Protein AF-A0A9D8RXL5-F1 (afdb_monomer)

Secondary structure (DSSP, 8-state):
-TTTS-HHHHHHHHHHS-HHHHTT---EEEEE-TTS-THHHHGGGT-SS-EEEEEPPPSSTTS--HHHHHHHHHHHHHHHTT--EEEEE---GGGHHHHHHTTTSEEEEEE-TTTS-HHHHHHHHHHT--EEEGGGS-GGGGHHHHHHHHHHHHHHHHHHHHHHS--S-S-HHHHHHHHHHHTT----HHHHHHHHHHHHHHHTTT-EEEEEEEETTEEEEEEEE--

Radius of gyration: 20.71 Å; Cα contacts (8 Å, |Δi|>4): 293; chains: 1; bounding box: 47×39×70 Å

Solvent-accessible surface area (backbone atoms only — not comparable to full-atom values): 13232 Å² total; per-residue (Å²): 64,40,79,68,39,58,63,61,31,52,47,12,38,60,75,67,49,55,71,78,60,54,69,70,51,80,62,45,76,41,37,34,52,92,87,38,43,55,38,68,77,53,46,58,85,74,45,100,45,53,66,46,76,49,77,53,79,63,91,46,93,93,46,87,56,54,68,64,52,44,49,54,48,52,52,47,48,46,71,73,65,78,46,58,62,46,77,45,50,41,25,62,69,74,56,49,59,52,53,72,71,39,76,80,43,48,55,37,37,35,29,36,76,94,62,38,56,71,69,56,52,50,51,28,63,78,70,70,43,51,68,46,54,29,74,77,41,65,52,78,82,31,55,62,58,57,55,47,42,52,48,50,45,50,47,54,50,42,53,45,23,55,71,71,78,49,69,99,60,92,48,66,66,61,50,50,52,49,41,46,55,43,45,59,73,82,72,54,71,70,53,48,52,51,52,50,51,52,51,39,61,72,61,50,69,81,34,71,44,79,40,82,43,82,52,95,96,39,80,43,72,33,64,42,77,60,128

Foldseek 3Di:
DQAAFDLLLVLLVQVPDDPVVNVVAAEAEAQDEPQGALLVVVSCVRHPHHYHYHYDDDPDPPDDCRVVVVLVVLVCCVPPPVAQEDEAEGQDLVCVCSCVVRVSHQYEYEHADVSHDPVSVVVCVVVVRHYDYSVVGDSPSCVVSVVVQLVVLVVVQLVVCQVPVDGPDPDPVVSSVVSCVSNVDDDDPVVVVVVSVVVCVPWPPVHWDWDFDQDPNDTDTGTDTDD

Nearest PDB structures (foldseek):
  1wzn-assembly1_A  TM=5.478E-01  e=3.767E-01  Pyrococcus horikoshii OT3
  1ws6-assembly1_A  TM=4.897E-01  e=5.338E+00  Thermus thermophilus HB8
  3egi-assembly1_D  TM=2.841E-01  e=1.825E+00  Homo sapiens

Mean predicted aligned error: 5.14 Å

pLDDT: mean 91.62, std 4.51, range [59.5, 97.5]

Structure (mmCIF, N/CA/C/O backbone):
data_AF-A0A9D8RXL5-F1
#
_entry.id   AF-A0A9D8RXL5-F1
#
loop_
_atom_site.group_PDB
_atom_site.id
_atom_site.type_symbol
_atom_site.label_atom_id
_atom_site.label_alt_id
_atom_site.label_comp_id
_atom_site.label_asym_id
_atom_site.label_entity_id
_atom_site.label_seq_id
_atom_site.pdbx_PDB_ins_code
_atom_site.Cartn_x
_atom_site.Cartn_y
_atom_site.Cartn_z
_atom_site.occupancy
_atom_site.B_iso_or_equiv
_atom_site.auth_seq_id
_atom_site.auth_comp_id
_atom_site.auth_asym_id
_atom_site.auth_atom_id
_atom_site.pdbx_PDB_model_num
ATOM 1 N N . ASP A 1 1 ? -4.869 5.887 5.108 1.00 94.75 1 ASP A N 1
ATOM 2 C CA . ASP A 1 1 ? -3.794 6.862 4.890 1.00 94.75 1 ASP A CA 1
ATOM 3 C C . ASP A 1 1 ? -2.670 6.182 4.122 1.00 94.75 1 ASP A C 1
ATOM 5 O O . ASP A 1 1 ? -1.949 5.379 4.701 1.00 94.75 1 ASP A O 1
ATOM 9 N N . CYS A 1 2 ? -2.583 6.406 2.811 1.00 95.31 2 CYS A N 1
ATOM 10 C CA . CYS A 1 2 ? -1.577 5.740 1.976 1.00 95.31 2 CYS A CA 1
ATOM 11 C C . CYS A 1 2 ? -0.174 6.352 2.100 1.00 95.31 2 CYS A C 1
ATOM 13 O O . CYS A 1 2 ? 0.788 5.735 1.641 1.00 95.31 2 CYS A O 1
ATOM 15 N N . GLU A 1 3 ? -0.050 7.535 2.709 1.00 91.88 3 GLU A N 1
ATOM 16 C CA . GLU A 1 3 ? 1.226 8.220 2.925 1.00 91.88 3 GLU A CA 1
ATOM 17 C C . GLU A 1 3 ? 1.945 7.650 4.150 1.00 91.88 3 GLU A C 1
ATOM 19 O O . GLU A 1 3 ? 3.142 7.364 4.088 1.00 91.88 3 GLU A O 1
ATOM 24 N N . ASN A 1 4 ? 1.205 7.397 5.234 1.00 89.88 4 ASN A N 1
ATOM 25 C CA . ASN A 1 4 ? 1.802 6.923 6.484 1.00 89.88 4 ASN A CA 1
ATOM 26 C C . ASN A 1 4 ? 1.650 5.417 6.739 1.00 89.88 4 ASN A C 1
ATOM 28 O O . ASN A 1 4 ? 2.392 4.880 7.567 1.00 89.88 4 ASN A O 1
ATOM 32 N N . ALA A 1 5 ? 0.749 4.710 6.049 1.00 93.88 5 ALA A N 1
ATOM 33 C CA . ALA A 1 5 ? 0.596 3.261 6.205 1.00 93.88 5 ALA A CA 1
ATOM 34 C C . ALA A 1 5 ? 1.483 2.462 5.235 1.00 93.88 5 ALA A C 1
ATOM 36 O O . ALA A 1 5 ? 1.666 2.831 4.078 1.00 93.88 5 ALA A O 1
ATOM 37 N N . ASP A 1 6 ? 2.002 1.323 5.691 1.00 94.12 6 ASP A N 1
ATOM 38 C CA . ASP A 1 6 ? 2.644 0.324 4.834 1.00 94.12 6 ASP A CA 1
ATOM 39 C C . ASP A 1 6 ? 1.573 -0.592 4.179 1.00 94.12 6 ASP A C 1
ATOM 41 O O . ASP A 1 6 ? 0.860 -1.316 4.891 1.00 94.12 6 ASP A O 1
ATOM 45 N N . PRO A 1 7 ? 1.459 -0.619 2.831 1.00 95.06 7 PRO A N 1
ATOM 46 C CA . PRO A 1 7 ? 0.489 -1.459 2.120 1.00 95.06 7 PRO A CA 1
ATOM 47 C C . PRO A 1 7 ? 0.695 -2.957 2.352 1.00 95.06 7 PRO A C 1
ATOM 49 O O . PRO A 1 7 ? -0.271 -3.725 2.365 1.00 95.06 7 PRO A O 1
ATOM 52 N N . TYR A 1 8 ? 1.934 -3.398 2.568 1.00 94.94 8 TYR A N 1
ATOM 53 C CA . TYR A 1 8 ? 2.244 -4.796 2.846 1.00 94.94 8 TYR A CA 1
ATOM 54 C C . TYR A 1 8 ? 1.841 -5.188 4.265 1.00 94.94 8 TYR A C 1
ATOM 56 O O . TYR A 1 8 ? 1.392 -6.316 4.472 1.00 94.94 8 TYR A O 1
ATOM 64 N N . CYS A 1 9 ? 1.979 -4.277 5.233 1.00 94.88 9 CYS A N 1
ATOM 65 C CA . CYS A 1 9 ? 1.477 -4.484 6.591 1.00 94.88 9 CYS A CA 1
ATOM 66 C C . CYS A 1 9 ? -0.052 -4.558 6.590 1.00 94.88 9 CYS A C 1
ATOM 68 O O . CYS A 1 9 ? -0.598 -5.547 7.072 1.00 94.88 9 CYS A O 1
ATOM 70 N N . LEU A 1 10 ? -0.740 -3.601 5.954 1.00 95.56 10 LEU A N 1
ATOM 71 C CA . LEU A 1 10 ? -2.201 -3.642 5.836 1.00 95.56 10 LEU A CA 1
ATOM 72 C C . LEU A 1 10 ? -2.671 -4.933 5.156 1.00 95.56 10 LEU A C 1
ATOM 74 O O . LEU A 1 10 ? -3.578 -5.611 5.644 1.00 95.56 10 LEU A O 1
ATOM 78 N N . GLY A 1 11 ? -2.038 -5.297 4.040 1.00 95.19 11 GLY A N 1
ATOM 79 C CA . GLY A 1 11 ? -2.388 -6.512 3.323 1.00 95.19 11 GLY A CA 1
ATOM 80 C C . GLY A 1 11 ? -2.169 -7.771 4.164 1.00 95.19 11 GLY A C 1
ATOM 81 O O . GLY A 1 11 ? -3.037 -8.644 4.197 1.00 95.19 11 GLY A O 1
ATOM 82 N N . ALA A 1 12 ? -1.059 -7.852 4.903 1.00 94.88 12 ALA A N 1
ATOM 83 C CA . ALA A 1 12 ? -0.798 -8.946 5.837 1.00 94.88 12 ALA A CA 1
ATOM 84 C C . ALA A 1 12 ? -1.838 -9.002 6.964 1.00 94.88 12 ALA A C 1
ATOM 86 O O . ALA A 1 12 ? -2.327 -10.089 7.275 1.00 94.88 12 ALA A O 1
ATOM 87 N N . THR A 1 13 ? -2.225 -7.861 7.539 1.00 95.19 13 THR A N 1
ATOM 88 C CA . THR A 1 13 ? -3.279 -7.785 8.557 1.00 95.19 13 THR A CA 1
ATOM 89 C C . THR A 1 13 ? -4.585 -8.364 8.023 1.00 95.19 13 THR A C 1
ATOM 91 O O . THR A 1 13 ? -5.098 -9.328 8.589 1.00 95.19 13 THR A O 1
ATOM 94 N N . ILE A 1 14 ? -5.090 -7.865 6.891 1.00 95.25 14 ILE A N 1
ATOM 95 C CA . ILE A 1 14 ? -6.378 -8.302 6.327 1.00 95.25 14 ILE A CA 1
ATOM 96 C C . ILE A 1 14 ? -6.363 -9.782 5.918 1.00 95.25 14 ILE A C 1
ATOM 98 O O . ILE A 1 14 ? -7.318 -10.504 6.200 1.00 95.25 14 ILE A O 1
ATOM 102 N N . LEU A 1 15 ? -5.287 -10.266 5.290 1.00 94.12 15 LEU A N 1
ATOM 103 C CA . LEU A 1 15 ? -5.175 -11.665 4.845 1.00 94.12 15 LEU A CA 1
ATOM 104 C C . LEU A 1 15 ? -5.037 -12.672 5.999 1.00 94.12 15 LEU A C 1
ATOM 106 O O . LEU A 1 15 ? -5.208 -13.883 5.801 1.00 94.12 15 LEU A O 1
ATOM 110 N N . ASN A 1 16 ? -4.708 -12.195 7.198 1.00 93.50 16 ASN A N 1
ATOM 111 C CA . ASN A 1 16 ? -4.650 -13.005 8.409 1.00 93.50 16 ASN A CA 1
ATOM 112 C C . ASN A 1 16 ? -5.936 -12.972 9.237 1.00 93.50 16 ASN A C 1
ATOM 114 O O . ASN A 1 16 ? -6.074 -13.794 10.138 1.00 93.50 16 ASN A O 1
ATOM 118 N N . LEU A 1 17 ? -6.893 -12.102 8.912 1.00 92.69 17 LEU A N 1
ATOM 119 C CA . LEU A 1 17 ? -8.193 -12.104 9.570 1.00 92.69 17 LEU A CA 1
ATOM 120 C C . LEU A 1 17 ? -9.039 -13.312 9.159 1.00 92.69 17 LEU A C 1
ATOM 122 O O . LEU A 1 17 ? -9.029 -13.770 8.011 1.00 92.69 17 LEU A O 1
ATOM 126 N N . ASP A 1 18 ? -9.856 -13.777 10.101 1.00 92.88 18 ASP A N 1
ATOM 127 C CA . ASP A 1 18 ? -10.871 -14.781 9.820 1.00 92.88 18 ASP A CA 1
ATOM 128 C C . ASP A 1 18 ? -11.852 -14.289 8.755 1.00 92.88 18 ASP A C 1
ATOM 130 O O . ASP A 1 18 ? -12.351 -13.160 8.790 1.00 92.88 18 ASP A O 1
ATOM 134 N N . LYS A 1 19 ? -12.222 -15.185 7.834 1.00 91.44 19 LYS A N 1
ATOM 135 C CA . LYS A 1 19 ? -13.139 -14.865 6.726 1.00 91.44 19 LYS A CA 1
ATOM 136 C C . LYS A 1 19 ? -14.486 -14.313 7.202 1.00 91.44 19 LYS A C 1
ATOM 138 O O . LYS A 1 19 ? -15.133 -13.566 6.475 1.00 91.44 19 LYS A O 1
ATOM 143 N N . THR A 1 20 ? -14.939 -14.698 8.394 1.00 93.62 20 THR A N 1
ATOM 144 C CA . THR A 1 20 ? -16.183 -14.200 9.000 1.00 93.62 20 THR A CA 1
ATOM 145 C C . THR A 1 20 ? -16.063 -12.746 9.450 1.00 93.62 20 THR A C 1
ATOM 147 O O . THR A 1 20 ? -17.040 -12.009 9.344 1.00 93.62 20 THR A O 1
ATOM 150 N N . ILE A 1 21 ? -14.881 -12.324 9.909 1.00 91.50 21 ILE A N 1
ATOM 151 C CA . ILE A 1 21 ? -14.581 -10.943 10.302 1.00 91.50 21 ILE A CA 1
ATOM 152 C C . ILE A 1 21 ? -14.425 -10.079 9.054 1.00 91.50 21 ILE A C 1
ATOM 154 O O . ILE A 1 21 ? -15.073 -9.043 8.952 1.00 91.50 21 ILE A O 1
ATOM 158 N N . VAL A 1 22 ? -13.654 -10.546 8.068 1.00 93.12 22 VAL A N 1
ATOM 159 C CA . VAL A 1 22 ? -13.446 -9.852 6.785 1.00 93.12 22 VAL A CA 1
ATOM 160 C C . VAL A 1 22 ? -14.775 -9.497 6.115 1.00 93.12 22 VAL A C 1
ATOM 162 O O . VAL A 1 22 ? -14.953 -8.374 5.659 1.00 93.12 22 VAL A O 1
ATOM 165 N N . LYS A 1 23 ? -15.751 -10.414 6.126 1.00 93.12 23 LYS A N 1
ATOM 166 C CA . LYS A 1 23 ? -17.093 -10.187 5.557 1.00 93.12 23 LYS A CA 1
ATOM 167 C C . LYS A 1 23 ? -17.896 -9.067 6.228 1.00 93.12 23 LYS A C 1
ATOM 169 O O . LYS A 1 23 ? -18.882 -8.624 5.648 1.00 93.12 23 LYS A O 1
ATOM 174 N N . LYS A 1 24 ? -17.528 -8.637 7.440 1.00 92.69 24 LYS A N 1
ATOM 175 C CA . LYS A 1 24 ? -18.172 -7.498 8.116 1.00 92.69 24 LYS A CA 1
ATOM 176 C C . LYS A 1 24 ? -17.674 -6.156 7.577 1.00 92.69 24 LYS A C 1
ATOM 178 O O . LYS A 1 24 ? -18.361 -5.152 7.743 1.00 92.69 24 LYS A O 1
ATOM 183 N N . ILE A 1 25 ? -16.503 -6.129 6.940 1.00 93.81 25 ILE A N 1
ATOM 184 C CA . ILE A 1 25 ? -15.924 -4.914 6.371 1.00 93.81 25 ILE A CA 1
ATOM 185 C C . ILE A 1 25 ? -16.582 -4.666 5.012 1.00 93.81 25 ILE A C 1
ATOM 187 O O . ILE A 1 25 ? -16.416 -5.450 4.080 1.00 93.81 25 ILE A O 1
ATOM 191 N N . LYS A 1 26 ? -17.351 -3.576 4.907 1.00 93.31 26 LYS A N 1
ATOM 192 C CA . LYS A 1 26 ? -18.100 -3.233 3.686 1.00 93.31 26 LYS A CA 1
ATOM 193 C C . LYS A 1 26 ? -17.180 -2.810 2.537 1.00 93.31 26 LYS A C 1
ATOM 195 O O . LYS A 1 26 ? -17.390 -3.233 1.405 1.00 93.31 26 LYS A O 1
ATOM 200 N N . LYS A 1 27 ? -16.195 -1.960 2.835 1.00 94.81 27 LYS A N 1
ATOM 201 C CA . LYS A 1 27 ? -15.217 -1.424 1.883 1.00 94.81 27 LYS A CA 1
ATOM 202 C C . LYS A 1 27 ? -13.994 -0.862 2.608 1.00 94.81 27 LYS A C 1
ATOM 204 O O . LYS A 1 27 ? -14.073 -0.553 3.797 1.00 94.81 27 LYS A O 1
ATOM 209 N N . ILE A 1 28 ? -12.896 -0.702 1.879 1.00 96.69 28 ILE A N 1
ATOM 210 C CA . ILE A 1 28 ? -11.715 0.078 2.267 1.00 96.69 28 ILE A CA 1
ATOM 211 C C . ILE A 1 28 ? -11.655 1.299 1.352 1.00 96.69 28 ILE A C 1
ATOM 213 O O . ILE A 1 28 ? -11.790 1.153 0.142 1.00 96.69 28 ILE A O 1
ATOM 217 N N . ILE A 1 29 ? -11.439 2.487 1.917 1.00 96.94 29 ILE A N 1
ATOM 218 C CA . ILE A 1 29 ? -11.202 3.709 1.139 1.00 96.94 29 ILE A CA 1
ATOM 219 C C . ILE A 1 29 ? -9.742 4.113 1.329 1.00 96.94 29 ILE A C 1
ATOM 221 O O . ILE A 1 29 ? -9.309 4.421 2.443 1.00 96.94 29 ILE A O 1
ATOM 225 N N . LEU A 1 30 ? -8.984 4.084 0.242 1.00 97.50 30 LEU A N 1
ATOM 226 C CA . LEU A 1 30 ? -7.597 4.515 0.181 1.00 97.50 30 LEU A CA 1
ATOM 227 C C . LEU A 1 30 ? -7.553 5.994 -0.194 1.00 97.50 30 LEU A C 1
ATOM 229 O O . LEU A 1 30 ? -8.078 6.381 -1.232 1.00 97.50 30 LEU A O 1
ATOM 233 N N . TYR A 1 31 ? -6.921 6.804 0.650 1.00 96.81 31 TYR A N 1
ATOM 234 C CA . TYR A 1 31 ? -6.607 8.200 0.354 1.00 96.81 31 TYR A CA 1
ATOM 235 C C . TYR A 1 31 ? -5.157 8.244 -0.086 1.00 96.81 31 TYR A C 1
ATOM 237 O O . TYR A 1 31 ? -4.270 8.088 0.757 1.00 96.81 31 TYR A O 1
ATOM 245 N N . ASP A 1 32 ? 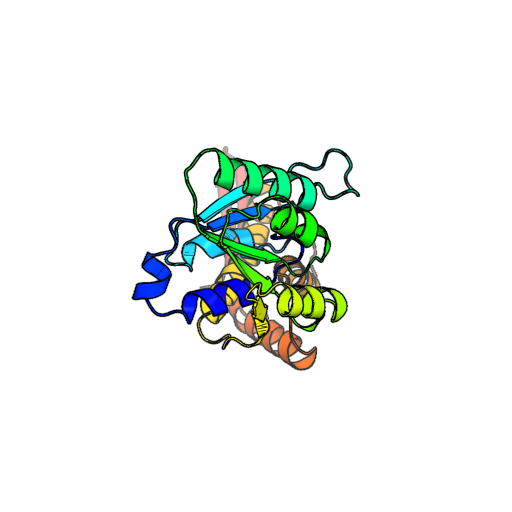-4.958 8.377 -1.396 1.00 94.75 32 ASP A N 1
ATOM 246 C CA . ASP A 1 32 ? -3.674 8.162 -2.044 1.00 94.75 32 ASP A CA 1
ATOM 247 C C . ASP A 1 32 ? -3.127 9.408 -2.740 1.00 94.75 32 ASP A C 1
ATOM 249 O O . ASP A 1 32 ? -3.884 10.217 -3.273 1.00 94.75 32 ASP A O 1
ATOM 253 N N . ASP A 1 33 ? -1.806 9.547 -2.757 1.00 92.00 33 ASP A N 1
ATOM 254 C CA . ASP A 1 33 ? -1.076 10.653 -3.383 1.00 92.00 33 ASP A CA 1
ATOM 255 C C . ASP A 1 33 ? -0.018 10.109 -4.351 1.00 92.00 33 ASP A C 1
ATOM 257 O O . ASP A 1 33 ? 0.428 8.974 -4.245 1.00 92.00 33 ASP A O 1
ATOM 261 N N . ILE A 1 34 ? 0.433 10.937 -5.292 1.00 87.31 34 ILE A N 1
ATOM 262 C CA . ILE A 1 34 ? 1.411 10.531 -6.312 1.00 87.31 34 ILE A CA 1
ATOM 263 C C . ILE A 1 34 ? 2.763 10.058 -5.744 1.00 87.31 34 ILE A C 1
ATOM 265 O O . ILE A 1 34 ? 3.512 9.389 -6.451 1.00 87.31 34 ILE A O 1
ATOM 269 N N . ASN A 1 35 ? 3.100 10.417 -4.500 1.00 88.69 35 ASN A N 1
ATOM 270 C CA . ASN A 1 35 ? 4.384 10.071 -3.879 1.00 88.69 35 ASN A CA 1
ATOM 271 C C . ASN A 1 35 ? 4.328 8.838 -2.966 1.00 88.69 35 ASN A C 1
ATOM 273 O O . ASN A 1 35 ? 5.315 8.544 -2.292 1.00 88.69 35 ASN A O 1
ATOM 277 N N . THR A 1 36 ? 3.194 8.147 -2.886 1.00 92.31 36 THR A N 1
ATOM 278 C CA . THR A 1 36 ? 3.048 6.959 -2.039 1.00 92.31 36 THR A CA 1
ATOM 279 C C . THR A 1 36 ? 3.575 5.701 -2.741 1.00 92.31 36 THR A C 1
ATOM 281 O O . THR A 1 36 ? 4.072 5.733 -3.869 1.00 92.31 36 THR A O 1
ATOM 284 N N . SER A 1 37 ? 3.487 4.561 -2.051 1.00 94.19 37 SER A N 1
ATOM 285 C CA . SER A 1 37 ? 3.886 3.272 -2.607 1.00 94.19 37 SER A CA 1
ATOM 286 C C . SER A 1 37 ? 3.065 2.886 -3.835 1.00 94.19 37 SER A C 1
ATOM 288 O O . SER A 1 37 ? 1.837 2.815 -3.784 1.00 94.19 37 SER A O 1
ATOM 290 N N . SER A 1 38 ? 3.751 2.467 -4.899 1.00 93.19 38 SER A N 1
ATOM 291 C CA . SER A 1 38 ? 3.108 1.871 -6.074 1.00 93.19 38 SER A CA 1
ATOM 292 C C . SER A 1 38 ? 2.339 0.584 -5.752 1.00 93.19 38 SER A C 1
ATOM 294 O O . SER A 1 38 ? 1.478 0.177 -6.527 1.00 93.19 38 SER A O 1
ATOM 296 N N . ALA A 1 39 ? 2.577 -0.036 -4.590 1.00 94.94 39 ALA A N 1
ATOM 297 C CA . ALA A 1 39 ? 1.819 -1.200 -4.146 1.00 94.94 39 ALA A CA 1
ATOM 298 C C . ALA A 1 39 ? 0.334 -0.902 -3.893 1.00 94.94 39 ALA A C 1
ATOM 300 O O . ALA A 1 39 ? -0.489 -1.818 -3.965 1.00 94.94 39 ALA A O 1
ATOM 301 N N . TRP A 1 40 ? -0.031 0.361 -3.644 1.00 95.44 40 TRP A N 1
ATOM 302 C CA . TRP A 1 40 ? -1.428 0.778 -3.518 1.00 95.44 40 TRP A CA 1
ATOM 303 C C . TRP A 1 40 ? -2.220 0.634 -4.822 1.00 95.44 40 TRP A C 1
ATOM 305 O O . TRP A 1 40 ? -3.446 0.575 -4.768 1.00 95.44 40 TRP A O 1
ATOM 315 N N . ASP A 1 41 ? -1.557 0.569 -5.982 1.00 92.06 41 ASP A N 1
ATOM 316 C CA . ASP A 1 41 ? -2.221 0.323 -7.270 1.00 92.06 41 ASP A CA 1
ATOM 317 C C . ASP A 1 41 ? -2.669 -1.136 -7.423 1.00 92.06 41 ASP A C 1
ATOM 319 O O . ASP A 1 41 ? -3.715 -1.388 -8.012 1.00 92.06 41 ASP A O 1
ATOM 323 N N . SER A 1 42 ? -1.902 -2.089 -6.881 1.00 91.62 42 SER A N 1
ATOM 324 C CA . SER A 1 42 ? -2.159 -3.526 -7.066 1.00 91.62 42 SER A CA 1
ATOM 325 C C . SER A 1 42 ? -2.906 -4.156 -5.884 1.00 91.62 42 SER A C 1
ATOM 327 O O . SER A 1 42 ? -3.430 -5.260 -5.996 1.00 91.62 42 SER A O 1
ATOM 329 N N . ILE A 1 43 ? -2.982 -3.489 -4.725 1.00 93.50 43 ILE A N 1
ATOM 330 C CA . ILE A 1 43 ? -3.517 -4.088 -3.487 1.00 93.50 43 ILE A CA 1
ATOM 331 C C . ILE A 1 43 ? -4.968 -4.592 -3.611 1.00 93.50 43 ILE A C 1
ATOM 333 O O . ILE A 1 43 ? -5.322 -5.580 -2.961 1.00 93.50 43 ILE A O 1
ATOM 337 N N . SER A 1 44 ? -5.794 -3.974 -4.466 1.00 92.00 44 SER A N 1
ATOM 338 C CA . SER A 1 44 ? -7.183 -4.394 -4.713 1.00 92.00 44 SER A CA 1
ATOM 339 C C . SER A 1 44 ? -7.298 -5.815 -5.244 1.00 92.00 44 SER A C 1
ATOM 341 O O . SER A 1 44 ? -8.249 -6.514 -4.904 1.00 92.00 44 SER A O 1
ATOM 343 N N . ASP A 1 45 ? -6.310 -6.273 -6.008 1.00 91.81 45 ASP A N 1
ATOM 344 C CA . ASP A 1 45 ? -6.336 -7.591 -6.648 1.00 91.81 45 ASP A CA 1
ATOM 345 C C . ASP A 1 45 ? -5.975 -8.715 -5.666 1.00 91.81 45 ASP A C 1
ATOM 347 O O . ASP A 1 45 ? -6.181 -9.905 -5.930 1.00 91.81 45 ASP A O 1
ATOM 351 N N . HIS A 1 46 ? -5.463 -8.340 -4.492 1.00 92.44 46 HIS A N 1
ATOM 352 C CA . HIS A 1 46 ? -5.015 -9.264 -3.459 1.00 92.44 46 HIS A CA 1
ATOM 353 C C . HIS A 1 46 ? -5.926 -9.314 -2.238 1.00 92.44 46 HIS A C 1
ATOM 355 O O . HIS A 1 46 ? -5.815 -10.265 -1.461 1.00 92.44 46 HIS A O 1
ATOM 361 N N . LEU A 1 47 ? -6.811 -8.333 -2.045 1.00 93.56 47 LEU A N 1
ATOM 362 C CA . LEU A 1 47 ? -7.676 -8.275 -0.872 1.00 93.56 47 LEU A CA 1
ATOM 363 C C . LEU A 1 47 ? -9.116 -8.694 -1.193 1.00 93.56 47 LEU A C 1
ATOM 365 O O . LEU A 1 47 ? -9.689 -8.270 -2.190 1.00 93.56 47 LEU A O 1
ATOM 369 N N . PRO A 1 48 ? -9.757 -9.493 -0.322 1.00 93.19 48 PRO A N 1
ATOM 370 C CA . PRO A 1 48 ? -11.137 -9.947 -0.516 1.00 93.19 48 PRO A CA 1
ATOM 371 C C . PRO A 1 48 ? -12.193 -8.881 -0.163 1.00 93.19 48 PRO A C 1
ATOM 373 O O . PRO A 1 48 ? -13.367 -9.218 -0.011 1.00 93.19 48 PRO A O 1
ATOM 376 N N . ILE A 1 49 ? -11.785 -7.625 0.037 1.00 95.69 49 ILE A N 1
ATOM 377 C CA . ILE A 1 49 ? -12.638 -6.510 0.463 1.00 95.69 49 ILE A CA 1
ATOM 378 C C . ILE A 1 49 ? -12.682 -5.495 -0.684 1.00 95.69 49 ILE A C 1
ATOM 380 O O . ILE A 1 49 ? -11.620 -5.183 -1.218 1.00 95.69 49 ILE A O 1
ATOM 384 N N . PRO A 1 50 ? -13.858 -4.954 -1.054 1.00 95.56 50 PRO A N 1
ATOM 385 C CA .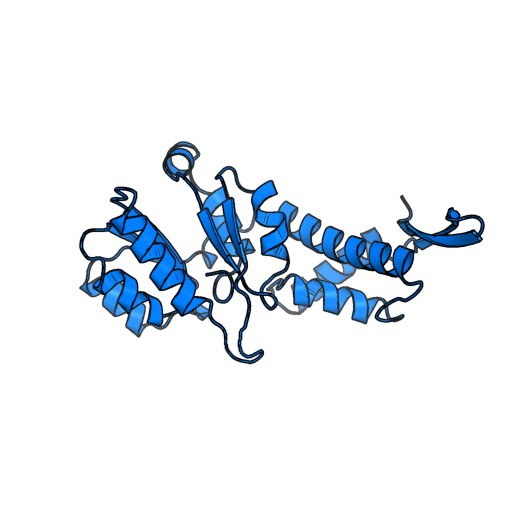 PRO A 1 50 ? -13.942 -3.883 -2.043 1.00 95.56 50 PRO A CA 1
ATOM 386 C C . PRO A 1 50 ? -13.070 -2.686 -1.653 1.00 95.56 50 PRO A C 1
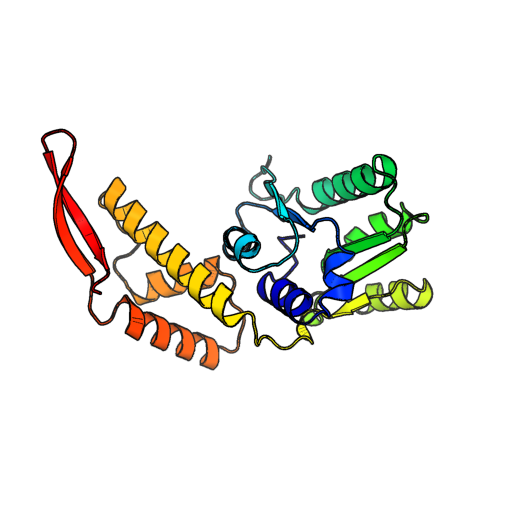ATOM 388 O O . PRO A 1 50 ? -13.132 -2.227 -0.510 1.00 95.56 50 PRO A O 1
ATOM 391 N N . ILE A 1 51 ? -12.281 -2.177 -2.599 1.00 96.50 51 ILE A N 1
ATOM 392 C CA . ILE A 1 51 ? -11.402 -1.025 -2.387 1.00 96.50 51 ILE A CA 1
ATOM 393 C C . ILE A 1 51 ? -11.838 0.129 -3.287 1.00 96.50 51 ILE A C 1
ATOM 395 O O . ILE A 1 51 ? -11.923 -0.018 -4.504 1.00 96.50 51 ILE A O 1
ATOM 399 N N . GLU A 1 52 ? -12.089 1.281 -2.675 1.00 95.75 52 GLU A N 1
ATOM 400 C CA . GLU A 1 52 ? -12.228 2.577 -3.336 1.00 95.75 52 GLU A CA 1
ATOM 401 C C . GLU A 1 52 ? -10.909 3.342 -3.178 1.00 95.75 52 GLU A C 1
ATOM 403 O O . GLU A 1 52 ? -10.288 3.300 -2.115 1.00 95.75 52 GLU A O 1
ATOM 408 N N . LYS A 1 53 ? -10.467 4.035 -4.230 1.00 95.00 53 LYS A N 1
ATOM 409 C CA . LYS A 1 53 ? -9.216 4.801 -4.223 1.00 95.00 53 LYS A CA 1
ATOM 410 C C . LYS A 1 53 ? -9.484 6.255 -4.590 1.00 95.00 53 LYS A C 1
ATOM 412 O O . LYS A 1 53 ? -9.798 6.569 -5.737 1.00 95.00 53 LYS A O 1
ATOM 417 N N . GLU A 1 54 ? -9.318 7.132 -3.611 1.00 94.88 54 GLU A N 1
ATOM 418 C CA . GLU A 1 54 ? -9.386 8.581 -3.752 1.00 94.88 54 GLU A CA 1
ATOM 419 C C . GLU A 1 54 ? -7.985 9.125 -4.041 1.00 94.88 54 GLU A C 1
ATOM 421 O O . GLU A 1 54 ? -7.144 9.235 -3.149 1.00 94.88 54 GLU A O 1
ATOM 426 N N . ASN A 1 55 ? -7.734 9.455 -5.310 1.00 93.00 55 ASN A N 1
ATOM 427 C CA . ASN A 1 55 ? -6.467 10.038 -5.749 1.00 93.00 55 ASN A CA 1
ATOM 428 C C . ASN A 1 55 ? -6.453 11.545 -5.472 1.00 93.00 55 ASN A C 1
ATOM 430 O O . ASN A 1 55 ? -7.124 12.332 -6.152 1.00 93.00 55 ASN A O 1
ATOM 434 N N . ILE A 1 56 ? -5.661 11.953 -4.492 1.00 91.69 56 ILE A N 1
ATOM 435 C CA . ILE A 1 56 ? -5.540 13.331 -4.040 1.00 91.69 56 ILE A CA 1
ATOM 436 C C . ILE A 1 56 ? -4.603 14.089 -4.974 1.00 91.69 56 ILE A C 1
ATOM 438 O O . ILE A 1 56 ? -3.449 13.728 -5.196 1.00 91.69 56 ILE A O 1
ATOM 442 N N . LYS A 1 57 ? -5.110 15.189 -5.533 1.00 86.06 57 LYS A N 1
ATOM 443 C CA . LYS A 1 57 ? -4.315 16.093 -6.367 1.00 86.06 57 LYS A CA 1
ATOM 444 C C . LYS A 1 57 ? -3.681 17.163 -5.493 1.00 86.06 57 LYS A C 1
ATOM 446 O O . LYS A 1 57 ? -4.387 17.947 -4.859 1.00 86.06 57 LYS A O 1
ATOM 451 N N . ARG A 1 58 ? -2.352 17.247 -5.513 1.00 84.00 58 ARG A N 1
ATOM 452 C CA . ARG A 1 58 ? -1.630 18.340 -4.854 1.00 84.00 58 ARG A CA 1
ATOM 453 C C . ARG A 1 58 ? -1.935 19.672 -5.540 1.00 84.00 58 ARG A C 1
ATOM 455 O O . ARG A 1 58 ? -1.861 19.785 -6.760 1.00 84.00 58 ARG A O 1
ATOM 462 N N . VAL A 1 59 ? -2.237 20.691 -4.737 1.00 86.25 59 VAL A N 1
ATOM 463 C CA . VAL A 1 59 ? -2.315 22.092 -5.197 1.00 86.25 59 VAL A CA 1
ATOM 464 C C . VAL A 1 59 ? -0.927 22.732 -5.177 1.00 86.25 59 VAL A C 1
ATOM 466 O O . VAL A 1 59 ? -0.561 23.476 -6.081 1.00 86.25 59 VAL A O 1
ATOM 469 N N . VAL A 1 60 ? -0.136 22.413 -4.150 1.00 86.00 60 VAL A N 1
ATOM 470 C CA . VAL A 1 60 ? 1.266 22.814 -4.027 1.00 86.00 60 VAL A CA 1
ATOM 471 C C . VAL A 1 60 ? 2.095 21.542 -3.901 1.00 86.00 60 VAL A C 1
ATOM 473 O O . VAL A 1 60 ? 1.874 20.758 -2.984 1.00 86.00 60 VAL A O 1
ATOM 476 N N . ASN A 1 61 ? 3.055 21.335 -4.803 1.00 79.25 61 ASN A N 1
ATOM 477 C CA . ASN A 1 61 ? 3.759 20.053 -4.942 1.00 79.25 61 ASN A CA 1
ATOM 478 C C . ASN A 1 61 ? 4.446 19.558 -3.659 1.00 79.25 61 ASN A C 1
ATOM 480 O O . ASN A 1 61 ? 4.558 18.353 -3.458 1.00 79.25 61 ASN A O 1
ATOM 484 N N . ASN A 1 62 ? 4.887 20.457 -2.779 1.00 83.06 62 ASN A N 1
ATOM 485 C CA . ASN A 1 62 ? 5.571 20.107 -1.532 1.00 83.06 62 ASN A CA 1
ATOM 486 C C . ASN A 1 62 ? 4.647 20.028 -0.304 1.00 83.06 62 ASN A C 1
ATOM 488 O O . ASN A 1 62 ? 5.150 19.882 0.806 1.00 83.06 62 ASN A O 1
ATOM 492 N N . LYS A 1 63 ? 3.326 20.151 -0.475 1.00 86.00 63 LYS A N 1
ATOM 493 C CA . LYS A 1 63 ? 2.354 20.018 0.614 1.00 86.00 63 LYS A CA 1
ATOM 494 C C . LYS A 1 63 ? 1.388 18.886 0.308 1.00 86.00 63 LYS A C 1
ATOM 496 O O . LYS A 1 63 ? 0.694 18.927 -0.709 1.00 86.00 63 LYS A O 1
ATOM 501 N N . SER A 1 64 ? 1.348 17.904 1.200 1.00 87.50 64 SER A N 1
ATOM 502 C CA . SER A 1 64 ? 0.331 16.863 1.150 1.00 87.50 64 SER A CA 1
ATOM 503 C C . SER A 1 64 ? -1.036 17.443 1.522 1.00 87.50 64 SER A C 1
ATOM 505 O O . SER A 1 64 ? -1.137 18.361 2.339 1.00 87.50 64 SER A O 1
ATOM 507 N N . LEU A 1 65 ? -2.084 16.934 0.877 1.00 92.44 65 LEU A N 1
ATOM 508 C CA . LEU A 1 65 ? -3.482 17.198 1.232 1.00 92.44 65 LEU A CA 1
ATOM 509 C C . LEU A 1 65 ? -4.175 15.925 1.735 1.00 92.44 65 LEU A C 1
ATOM 511 O O . LEU A 1 65 ? -5.397 15.927 1.908 1.00 92.44 65 LEU A O 1
ATOM 515 N N . THR A 1 66 ? -3.410 14.852 1.953 1.00 92.62 66 THR A N 1
ATOM 516 C CA . THR A 1 66 ? -3.925 13.531 2.312 1.00 92.62 66 THR A CA 1
ATOM 517 C C . THR A 1 66 ? -4.680 13.567 3.625 1.00 92.62 66 THR A C 1
ATOM 519 O O . THR A 1 66 ? -5.856 13.204 3.643 1.00 92.62 66 THR A O 1
ATOM 522 N N . ASP A 1 67 ? -4.075 14.113 4.678 1.00 93.25 67 ASP A N 1
ATOM 523 C CA . ASP A 1 67 ? -4.662 14.100 6.022 1.00 93.25 67 ASP A CA 1
ATOM 524 C C . ASP A 1 67 ? -5.977 14.871 6.078 1.00 93.25 67 ASP A C 1
ATOM 526 O O . ASP A 1 67 ? -6.997 14.363 6.547 1.00 93.25 67 ASP A O 1
ATOM 530 N N . VAL A 1 68 ? -5.988 16.080 5.507 1.00 93.19 68 VAL A N 1
ATOM 531 C CA . VAL A 1 68 ? -7.182 16.936 5.467 1.00 93.19 68 VAL A CA 1
ATOM 532 C C . VAL A 1 68 ? -8.296 16.281 4.651 1.00 93.19 68 VAL A C 1
ATOM 534 O O . VAL A 1 68 ? -9.447 16.250 5.090 1.00 93.19 68 VAL A O 1
ATOM 537 N N . THR A 1 69 ? -7.973 15.736 3.476 1.00 94.75 69 THR A N 1
ATOM 538 C CA . THR A 1 69 ? -8.971 15.093 2.606 1.00 94.75 69 THR A CA 1
ATOM 539 C C . THR A 1 69 ? -9.534 13.835 3.260 1.00 94.75 69 THR A C 1
ATOM 541 O O . THR A 1 69 ? -10.748 13.631 3.253 1.00 94.75 69 THR A O 1
ATOM 544 N N . MET A 1 70 ? -8.677 13.031 3.889 1.00 95.56 70 MET A N 1
ATOM 545 C CA . MET A 1 70 ? -9.074 11.831 4.618 1.00 95.56 70 MET A CA 1
ATOM 546 C C . MET A 1 70 ? -9.940 12.165 5.836 1.00 95.56 70 MET A C 1
ATOM 548 O O . MET A 1 70 ? -10.973 11.529 6.029 1.00 95.56 70 MET A O 1
ATOM 552 N N . ALA A 1 71 ? -9.600 13.190 6.621 1.00 94.56 71 ALA A N 1
ATOM 553 C CA . ALA A 1 71 ? -10.408 13.634 7.760 1.00 94.56 71 ALA A CA 1
ATOM 554 C C . ALA A 1 71 ? -11.819 14.089 7.338 1.00 94.56 71 ALA A C 1
ATOM 556 O O . ALA A 1 71 ? -12.821 13.698 7.951 1.00 94.56 71 ALA A O 1
ATOM 557 N N . VAL A 1 72 ? -11.912 14.872 6.256 1.00 93.69 72 VAL A N 1
ATOM 558 C CA . VAL A 1 72 ? -13.195 15.290 5.662 1.00 93.69 72 VAL A CA 1
ATOM 559 C C . VAL A 1 72 ? -13.976 14.077 5.162 1.00 93.69 72 VAL A C 1
ATOM 561 O O . VAL A 1 72 ? -15.176 13.961 5.417 1.00 93.69 72 VAL A O 1
ATOM 564 N N . GLY A 1 73 ? -13.299 13.157 4.480 1.00 93.81 73 GLY A N 1
ATOM 565 C CA . GLY A 1 73 ? -13.895 11.951 3.931 1.00 93.81 73 GLY A CA 1
ATOM 566 C C . GLY A 1 73 ? -14.441 11.001 4.997 1.00 93.81 73 GLY A C 1
ATOM 567 O O . GLY A 1 73 ? -15.589 10.578 4.890 1.00 93.81 73 GLY A O 1
ATOM 568 N N . ILE A 1 74 ? -13.694 10.742 6.076 1.00 92.62 74 ILE A N 1
ATOM 569 C CA . ILE A 1 74 ? -14.167 9.938 7.218 1.00 92.62 74 ILE A CA 1
ATOM 570 C C . ILE A 1 74 ? -15.416 10.570 7.830 1.00 92.62 74 ILE A C 1
ATOM 572 O O . ILE A 1 74 ? -16.413 9.882 8.043 1.00 92.62 74 ILE A O 1
ATOM 576 N N . THR A 1 75 ? -15.391 11.883 8.069 1.00 89.19 75 THR A N 1
ATOM 577 C CA . THR A 1 75 ? -16.525 12.605 8.665 1.00 89.19 75 THR A CA 1
ATOM 578 C C . THR A 1 75 ? -17.763 12.534 7.767 1.00 89.19 75 THR A C 1
ATOM 580 O O . THR A 1 75 ? -18.877 12.319 8.250 1.00 89.19 75 THR A O 1
ATOM 583 N N . LYS A 1 76 ? -17.590 12.660 6.446 1.00 90.94 76 LYS A N 1
ATOM 584 C CA . LYS A 1 76 ? -18.667 12.470 5.466 1.00 90.94 76 LYS A CA 1
ATOM 585 C C . LYS A 1 76 ? -19.209 11.041 5.500 1.00 90.94 76 LYS A C 1
ATOM 587 O O . LYS A 1 76 ? -20.422 10.866 5.551 1.00 90.94 76 LYS A O 1
ATOM 592 N N . GLU A 1 77 ? -18.340 10.032 5.511 1.00 90.62 77 GLU A N 1
ATOM 593 C CA . GLU A 1 77 ? -18.768 8.630 5.547 1.00 90.62 77 GLU A CA 1
ATOM 594 C C . GLU A 1 77 ? -19.576 8.322 6.820 1.00 90.62 77 GLU A C 1
ATOM 596 O O . GLU A 1 77 ? -20.659 7.739 6.756 1.00 90.62 77 GLU A O 1
ATOM 601 N N . CYS A 1 78 ? -19.098 8.811 7.965 1.00 85.75 78 CYS A N 1
ATOM 602 C CA . CYS A 1 78 ? -19.729 8.622 9.270 1.00 85.75 78 CYS A CA 1
ATOM 603 C C . CYS A 1 78 ? -21.067 9.365 9.407 1.00 85.75 78 CYS A C 1
ATOM 605 O O . CYS A 1 78 ? -21.988 8.860 10.042 1.00 85.75 78 CYS A O 1
ATOM 607 N N . SER A 1 79 ? -21.199 10.555 8.815 1.00 82.56 79 SER A N 1
ATOM 608 C CA . SER A 1 79 ? -22.418 11.370 8.930 1.00 82.56 79 SER A CA 1
ATOM 609 C C . SER A 1 79 ? -23.482 11.056 7.876 1.00 82.56 79 SER A C 1
ATOM 611 O O . SER A 1 79 ? -24.669 11.216 8.156 1.00 82.56 79 SER A O 1
ATOM 613 N N . CYS A 1 80 ? -23.092 10.627 6.672 1.00 83.38 80 CYS A N 1
ATOM 614 C CA . CYS A 1 80 ? -24.018 10.455 5.550 1.00 83.38 80 CYS A CA 1
ATOM 615 C C . CYS A 1 80 ? -24.497 9.013 5.326 1.00 83.38 80 CYS A C 1
ATOM 617 O O . CYS A 1 80 ? -25.533 8.841 4.686 1.00 83.38 80 CYS A O 1
ATOM 619 N N . TYR A 1 81 ? -23.784 7.992 5.816 1.00 80.12 81 TYR A N 1
ATOM 620 C CA . TYR A 1 81 ? -24.070 6.587 5.476 1.00 80.12 81 TYR A CA 1
ATOM 621 C C . TYR A 1 81 ? -24.358 5.678 6.677 1.00 80.12 81 TYR A C 1
ATOM 623 O O . TYR A 1 81 ? -24.269 4.457 6.544 1.00 80.12 81 TYR A O 1
ATOM 631 N N . ASP A 1 82 ? -24.724 6.265 7.822 1.00 78.69 82 ASP A N 1
ATOM 632 C CA . ASP A 1 82 ? -25.129 5.548 9.044 1.00 78.69 82 ASP A CA 1
ATOM 633 C C . ASP A 1 82 ? -24.129 4.443 9.435 1.00 78.69 82 ASP A C 1
ATOM 635 O O . ASP A 1 82 ? -24.456 3.268 9.611 1.00 78.69 82 ASP A O 1
ATOM 639 N N . ILE A 1 83 ? -22.852 4.823 9.462 1.00 86.25 83 ILE A N 1
ATOM 640 C CA . ILE A 1 83 ? -21.764 3.953 9.899 1.00 86.25 83 ILE A CA 1
ATOM 641 C C . ILE A 1 83 ? -21.683 4.057 11.422 1.00 86.25 83 ILE A C 1
ATOM 643 O O . ILE A 1 83 ? -21.632 5.157 11.956 1.00 86.25 83 ILE A O 1
ATOM 647 N N . ASP A 1 84 ? -21.642 2.924 12.119 1.00 90.19 84 ASP A N 1
ATOM 648 C CA . ASP A 1 84 ? -21.486 2.871 13.580 1.00 90.19 84 ASP A CA 1
ATOM 649 C C . ASP A 1 84 ? -20.043 2.571 14.019 1.00 90.19 84 ASP A C 1
ATOM 651 O O . ASP A 1 84 ? -19.690 2.763 15.183 1.00 90.19 84 ASP A O 1
ATOM 655 N N . SER A 1 85 ? -19.208 2.091 13.093 1.00 93.12 85 SER A N 1
ATOM 656 C CA . SER A 1 85 ? -17.866 1.584 13.363 1.00 93.12 85 SER A CA 1
ATOM 657 C C . SER A 1 85 ? -16.934 1.840 12.184 1.00 93.12 85 SER A C 1
ATOM 659 O O . SER A 1 85 ? -17.298 1.598 11.031 1.00 93.12 85 SER A O 1
ATOM 661 N N . ALA A 1 86 ? -15.706 2.265 12.462 1.00 95.12 86 ALA A N 1
ATOM 662 C CA . ALA A 1 86 ? -14.700 2.538 11.443 1.00 95.12 86 ALA A CA 1
ATOM 663 C C . ALA A 1 86 ? -13.334 1.984 11.854 1.00 95.12 86 ALA A C 1
ATOM 665 O O . ALA A 1 86 ? -12.941 2.047 13.017 1.00 95.12 86 ALA A O 1
ATOM 666 N N . ILE A 1 87 ? -12.592 1.462 10.877 1.00 96.25 87 ILE A N 1
ATOM 667 C CA . ILE A 1 87 ? -11.189 1.091 11.061 1.00 96.25 87 ILE A CA 1
ATOM 668 C C . ILE A 1 87 ? -10.341 2.215 10.470 1.00 96.25 87 ILE A C 1
ATOM 670 O O . ILE A 1 87 ? -10.345 2.427 9.257 1.00 96.25 87 ILE A O 1
ATOM 674 N N . LEU A 1 88 ? -9.635 2.946 11.326 1.00 96.94 88 LEU A N 1
ATOM 675 C CA . LEU A 1 88 ? -8.704 3.989 10.922 1.00 96.94 88 LEU A CA 1
ATOM 676 C C . LEU A 1 88 ? -7.322 3.370 10.725 1.00 96.94 88 LEU A C 1
ATOM 678 O O . LEU A 1 88 ? -6.710 2.914 11.683 1.00 96.94 88 LEU A O 1
ATOM 682 N N . VAL A 1 89 ? -6.819 3.386 9.495 1.00 97.44 89 VAL A N 1
ATOM 683 C CA . VAL A 1 89 ? -5.465 2.915 9.179 1.00 97.44 89 VAL A CA 1
ATOM 684 C C . VAL A 1 89 ? -4.551 4.119 8.983 1.00 97.44 89 VAL A C 1
ATOM 686 O O . VAL A 1 89 ? -4.539 4.708 7.895 1.00 97.44 89 VAL A O 1
ATOM 689 N N . SER A 1 90 ? -3.842 4.503 10.044 1.00 96.06 90 SER A N 1
ATOM 690 C CA . SER A 1 90 ? -2.795 5.530 10.042 1.00 96.06 90 SER A CA 1
ATOM 691 C C . SER A 1 90 ? -1.951 5.426 11.317 1.00 96.06 90 SER A C 1
ATOM 693 O O . SER A 1 90 ? -2.432 4.997 12.366 1.00 96.06 90 SER A O 1
ATOM 695 N N . SER A 1 91 ? -0.689 5.841 11.219 1.00 94.38 91 SER A N 1
ATOM 696 C CA . SER A 1 91 ? 0.201 6.016 12.373 1.00 94.38 91 SER A CA 1
ATOM 697 C C . SER A 1 91 ? 0.335 7.478 12.810 1.00 94.38 91 SER A C 1
ATOM 699 O O . SER A 1 91 ? 1.000 7.737 13.814 1.00 94.38 91 SER A O 1
ATOM 701 N N . ASP A 1 92 ? -0.274 8.414 12.076 1.00 93.12 92 ASP A N 1
ATOM 702 C CA . ASP A 1 92 ? -0.205 9.844 12.362 1.00 93.12 92 ASP A CA 1
ATOM 703 C C . ASP A 1 92 ? -1.136 10.216 13.527 1.00 93.12 92 ASP A C 1
ATOM 705 O O . ASP A 1 92 ? -2.315 9.850 13.572 1.00 93.12 92 ASP A O 1
ATOM 709 N N . SER A 1 93 ? -0.589 10.955 14.492 1.00 92.62 93 SER A N 1
ATOM 710 C CA . SER A 1 93 ? -1.326 11.446 15.651 1.00 92.62 93 SER A CA 1
ATOM 711 C C . SER A 1 93 ? -2.377 12.499 15.310 1.00 92.62 93 SER A C 1
ATOM 713 O O . SER A 1 93 ? -3.311 12.671 16.095 1.00 92.62 93 SER A O 1
ATOM 715 N N . ASP A 1 94 ? -2.272 13.180 14.167 1.00 92.12 94 ASP A N 1
ATOM 716 C CA . ASP A 1 94 ? -3.219 14.231 13.773 1.00 92.12 94 ASP A CA 1
ATOM 717 C C . ASP A 1 94 ? -4.645 13.687 13.593 1.00 92.12 94 ASP A C 1
ATOM 719 O O . ASP A 1 94 ? -5.630 14.374 13.890 1.00 92.12 94 ASP A O 1
ATOM 723 N N . PHE A 1 95 ? -4.789 12.403 13.244 1.00 93.69 95 PHE A N 1
ATOM 724 C CA . PHE A 1 95 ? -6.096 11.747 13.161 1.00 93.69 95 PHE A CA 1
ATOM 725 C C . PHE A 1 95 ? -6.784 11.538 14.517 1.00 93.69 95 PHE A C 1
ATOM 727 O O . PHE A 1 95 ? -7.969 11.195 14.546 1.00 93.69 95 PHE A O 1
ATOM 734 N N . TRP A 1 96 ? -6.120 11.828 15.642 1.00 94.69 96 TRP A N 1
ATOM 735 C CA . TRP A 1 96 ? -6.802 11.947 16.933 1.00 94.69 96 TRP A CA 1
ATOM 736 C C . TRP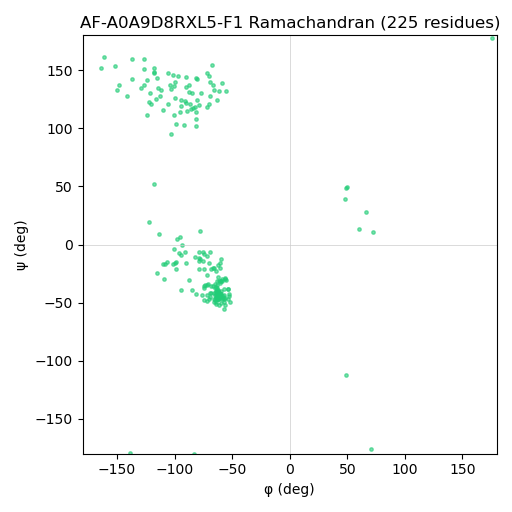 A 1 96 ? -7.965 12.937 16.870 1.00 94.69 96 TRP A C 1
ATOM 738 O O . TRP A 1 96 ? -9.030 12.662 17.419 1.00 94.69 96 TRP A O 1
ATOM 748 N N . ALA A 1 97 ? -7.806 14.049 16.145 1.00 93.81 97 ALA A N 1
ATOM 749 C CA . ALA A 1 97 ? -8.866 15.041 15.987 1.00 93.81 97 ALA A CA 1
ATOM 750 C C . ALA A 1 97 ? -10.120 14.454 15.312 1.00 93.81 97 ALA A C 1
ATOM 752 O O . ALA A 1 97 ? -11.240 14.860 15.621 1.00 93.81 97 ALA A O 1
ATOM 753 N N . VAL A 1 98 ? -9.951 13.468 14.424 1.00 94.12 98 VAL A N 1
ATOM 754 C CA . VAL A 1 98 ? -11.068 12.771 13.771 1.00 94.12 98 VAL A CA 1
ATOM 755 C C . VAL A 1 98 ? -11.791 11.864 14.759 1.00 94.12 98 VAL A C 1
ATOM 757 O O . VAL A 1 98 ? -13.022 11.866 14.785 1.00 94.12 98 VAL A O 1
ATOM 760 N N . ILE A 1 99 ? -11.047 11.126 15.585 1.00 94.50 99 ILE A N 1
ATOM 761 C CA . ILE A 1 99 ? -11.614 10.250 16.618 1.00 94.50 99 ILE A CA 1
ATOM 762 C C . ILE A 1 99 ? -12.371 11.089 17.655 1.00 94.50 99 ILE A C 1
ATOM 764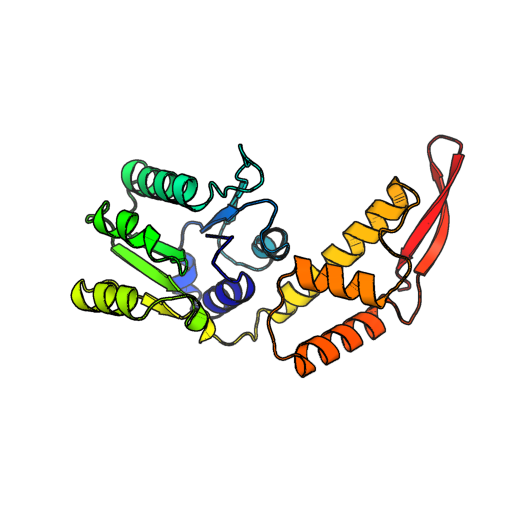 O O . ILE A 1 99 ? -13.545 10.833 17.919 1.00 94.50 99 ILE A O 1
ATOM 768 N N . ASP A 1 100 ? -11.733 12.134 18.189 1.00 93.19 100 ASP A N 1
ATOM 769 C CA . ASP A 1 100 ? -12.319 13.017 19.204 1.00 93.19 100 ASP A CA 1
ATOM 770 C C . ASP A 1 100 ? -13.530 13.799 18.666 1.00 93.19 100 ASP A C 1
ATOM 772 O O . ASP A 1 100 ? -14.510 14.000 19.382 1.00 93.19 100 ASP A O 1
ATOM 776 N N . GLY A 1 101 ? -13.507 14.176 17.382 1.00 90.94 101 GLY A N 1
ATOM 777 C CA . GLY A 1 101 ? -14.612 14.863 16.710 1.00 90.94 101 GLY A CA 1
ATOM 778 C C . GLY A 1 101 ? -15.813 13.973 16.367 1.00 90.94 101 GLY A C 1
ATOM 779 O O . GLY A 1 101 ? -16.921 14.485 16.206 1.00 90.94 101 GLY A O 1
ATOM 780 N N . ASN A 1 102 ? -15.635 12.649 16.285 1.00 89.31 102 ASN A N 1
ATOM 781 C CA . ASN A 1 102 ? -16.670 11.696 15.865 1.00 89.31 102 ASN A CA 1
ATOM 782 C C . ASN A 1 102 ? -17.016 10.683 16.973 1.00 89.31 102 ASN A C 1
ATOM 784 O O . ASN A 1 102 ? -17.075 9.480 16.735 1.00 89.31 102 ASN A O 1
ATOM 788 N N . GLN A 1 103 ? -17.327 11.166 18.181 1.00 85.94 103 GLN A N 1
ATOM 789 C CA . GLN A 1 103 ? -17.555 10.335 19.385 1.00 85.94 103 GLN A CA 1
ATOM 790 C C . GLN A 1 103 ? -18.696 9.304 19.291 1.00 85.94 103 GLN A C 1
ATOM 792 O O . GLN A 1 103 ? -18.830 8.449 20.161 1.00 85.94 103 GLN A O 1
ATOM 797 N N . LYS A 1 104 ? -19.554 9.392 18.268 1.00 88.62 104 LYS A N 1
ATOM 798 C CA . LYS A 1 104 ? -20.637 8.423 18.029 1.00 88.62 104 LYS A CA 1
ATOM 799 C C . LYS A 1 104 ? -20.168 7.162 17.297 1.00 88.62 104 LYS A C 1
ATOM 801 O O . LYS A 1 104 ? -20.944 6.219 17.189 1.00 88.62 104 LYS A O 1
ATOM 806 N N . ILE A 1 105 ? -18.945 7.166 16.773 1.00 94.00 105 ILE A N 1
ATOM 807 C CA . ILE A 1 105 ? -18.389 6.102 15.940 1.00 94.00 105 ILE A CA 1
ATOM 808 C C . ILE A 1 105 ? -17.426 5.260 16.770 1.00 94.00 105 ILE A C 1
ATOM 810 O O . ILE A 1 105 ? -16.551 5.786 17.457 1.00 94.00 105 ILE A O 1
ATOM 814 N N . ASN A 1 106 ? -17.553 3.941 16.668 1.00 94.81 106 ASN A N 1
ATOM 815 C CA . ASN A 1 106 ? -16.624 3.006 17.286 1.00 94.81 106 ASN A CA 1
ATOM 816 C C . ASN A 1 106 ? -15.380 2.858 16.404 1.00 94.81 106 ASN A C 1
ATOM 818 O O . ASN A 1 106 ? -15.407 2.169 15.380 1.00 94.81 106 ASN A O 1
ATOM 822 N N . PHE A 1 107 ? -14.289 3.513 16.791 1.00 96.38 107 PHE A N 1
ATOM 823 C CA . PHE A 1 107 ? -13.025 3.421 16.066 1.00 96.38 107 PHE A CA 1
ATOM 824 C C . PHE A 1 107 ? -12.175 2.238 16.534 1.00 96.38 107 PHE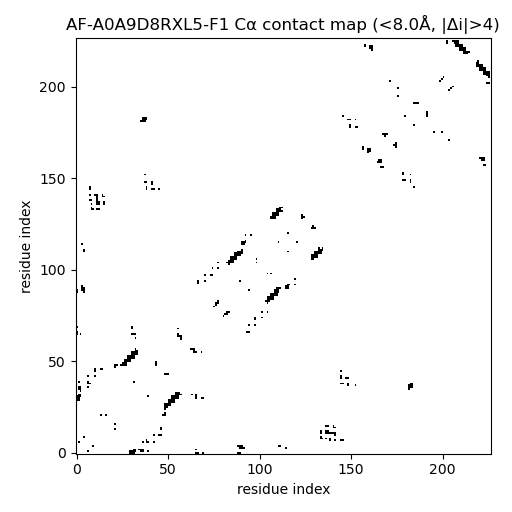 A C 1
ATOM 826 O O . PHE A 1 107 ? -12.011 2.018 17.730 1.00 96.38 107 PHE A O 1
ATOM 833 N N . LEU A 1 108 ? -11.579 1.532 15.574 1.00 96.38 108 LEU A N 1
ATOM 834 C CA . LEU A 1 108 ? -10.391 0.696 15.757 1.00 96.38 108 LEU A CA 1
ATOM 835 C C . LEU A 1 108 ? -9.242 1.337 14.982 1.00 96.38 108 LEU A C 1
ATOM 837 O O . LEU A 1 108 ? -9.389 1.600 13.790 1.00 96.38 108 LEU A O 1
ATOM 841 N N . VAL A 1 109 ? -8.102 1.561 15.629 1.00 97.31 109 VAL A N 1
ATOM 842 C CA . VAL A 1 109 ? -6.926 2.151 14.975 1.00 97.31 109 VAL A CA 1
ATOM 843 C C . VAL A 1 109 ? -5.928 1.058 14.596 1.00 97.31 109 VAL A C 1
ATOM 845 O O . VAL A 1 109 ? -5.520 0.264 15.437 1.00 97.31 109 VAL A O 1
ATOM 848 N N . LEU A 1 110 ? -5.526 1.006 13.330 1.00 97.50 110 LEU A N 1
ATOM 849 C CA . LEU A 1 110 ? -4.433 0.167 12.849 1.00 97.50 110 LEU A CA 1
ATOM 850 C C . LEU A 1 110 ? -3.215 1.042 12.564 1.00 97.50 110 LEU A C 1
ATOM 852 O O . LEU A 1 110 ? -3.288 1.959 11.742 1.00 97.50 110 LEU A O 1
ATOM 856 N N . ASN A 1 111 ? -2.107 0.750 13.236 1.00 96.44 111 ASN A N 1
ATOM 857 C CA . ASN A 1 111 ? -0.915 1.593 13.247 1.00 96.44 111 ASN A CA 1
ATOM 858 C C . ASN A 1 111 ? 0.381 0.764 13.145 1.00 96.44 111 ASN A C 1
ATOM 860 O O . ASN A 1 111 ? 0.321 -0.454 13.009 1.00 96.44 111 ASN A O 1
ATOM 864 N N . GLU A 1 112 ? 1.554 1.398 13.152 1.00 95.50 112 GLU A N 1
ATOM 865 C CA . GLU A 1 112 ? 2.862 0.727 13.036 1.00 95.50 112 GLU A CA 1
ATOM 866 C C . GLU A 1 112 ? 3.812 1.190 14.147 1.00 95.50 112 GLU A C 1
ATOM 868 O O . GLU A 1 112 ? 3.945 2.396 14.380 1.00 95.50 112 GLU A O 1
ATOM 873 N N . HIS A 1 113 ? 4.527 0.260 14.795 1.00 93.75 113 HIS A N 1
ATOM 874 C CA . HIS A 1 113 ? 5.328 0.549 16.002 1.00 93.75 113 HIS A CA 1
ATOM 875 C C . HIS A 1 113 ? 6.282 1.732 15.825 1.00 93.75 113 HIS A C 1
ATOM 877 O O . HIS A 1 113 ? 6.318 2.645 16.641 1.00 93.75 113 HIS A O 1
ATOM 883 N N . LYS A 1 114 ? 7.054 1.743 14.734 1.00 91.38 114 LYS A N 1
ATOM 884 C CA . LYS A 1 114 ? 8.102 2.757 14.510 1.00 91.38 114 LYS A CA 1
ATOM 885 C C . LYS A 1 114 ? 7.576 4.131 14.103 1.00 91.38 114 LYS A C 1
ATOM 887 O O . LYS A 1 114 ? 8.350 5.085 14.090 1.00 91.38 114 LYS A O 1
ATOM 892 N N . LYS A 1 115 ? 6.306 4.220 13.711 1.00 92.31 115 LYS A N 1
ATOM 893 C CA . LYS A 1 115 ? 5.698 5.447 13.183 1.00 92.31 115 LYS A CA 1
ATOM 894 C C . LYS A 1 115 ? 4.741 6.093 14.177 1.00 92.31 115 LYS A C 1
ATOM 896 O O . LYS A 1 115 ? 4.373 7.245 13.991 1.00 92.31 115 LYS A O 1
ATOM 901 N N . THR A 1 116 ? 4.333 5.371 15.217 1.00 93.44 116 THR A N 1
ATOM 902 C CA . THR A 1 116 ? 3.386 5.869 16.214 1.00 93.44 116 THR A CA 1
ATOM 903 C C . THR A 1 116 ? 4.100 6.323 17.482 1.00 93.44 116 THR A C 1
ATOM 905 O O . THR A 1 116 ? 4.989 5.649 17.987 1.00 93.44 116 THR A O 1
ATOM 908 N N . SER A 1 117 ? 3.696 7.475 18.021 1.00 93.00 117 SER A N 1
ATOM 909 C CA . SER A 1 117 ? 4.254 7.989 19.276 1.00 93.00 117 SER A CA 1
ATOM 910 C C . SER A 1 117 ? 3.636 7.320 20.510 1.00 93.00 117 SER A C 1
ATOM 912 O O . SER A 1 117 ? 2.420 7.154 20.590 1.00 93.00 117 SER A O 1
ATOM 914 N N . ASP A 1 118 ? 4.435 7.056 21.547 1.00 93.75 118 ASP A N 1
ATOM 915 C CA . ASP A 1 118 ? 3.924 6.534 22.830 1.00 93.75 118 ASP A CA 1
ATOM 916 C C . ASP A 1 118 ? 2.831 7.431 23.433 1.00 93.75 118 ASP A C 1
ATOM 918 O O . ASP A 1 118 ? 1.901 6.969 24.093 1.00 93.75 118 ASP A O 1
ATOM 922 N N . ARG A 1 119 ? 2.912 8.743 23.171 1.00 95.12 119 ARG A N 1
ATOM 923 C CA . ARG A 1 119 ? 1.925 9.717 23.636 1.00 95.12 119 ARG A CA 1
ATOM 924 C C . ARG A 1 119 ? 0.533 9.436 23.075 1.00 95.12 119 ARG A C 1
ATOM 926 O O . ARG A 1 119 ? -0.426 9.514 23.840 1.00 95.12 119 ARG A O 1
ATOM 933 N N . ILE A 1 120 ? 0.406 9.138 21.779 1.00 94.25 120 ILE A N 1
ATOM 934 C CA . ILE A 1 120 ? -0.914 8.863 21.198 1.00 94.25 120 ILE A CA 1
ATOM 935 C C . ILE A 1 120 ? -1.456 7.510 21.666 1.00 94.25 120 ILE A C 1
ATOM 937 O O . ILE A 1 120 ? -2.641 7.402 21.968 1.00 94.25 120 ILE A O 1
ATOM 941 N N . ILE A 1 121 ? -0.582 6.518 21.852 1.00 96.06 121 ILE A N 1
ATOM 942 C CA . ILE A 1 121 ? -0.958 5.217 22.418 1.00 96.06 121 ILE A CA 1
ATOM 943 C C . ILE A 1 121 ? -1.516 5.363 23.836 1.00 96.06 121 ILE A C 1
ATOM 945 O O . ILE A 1 121 ? -2.554 4.786 24.156 1.00 96.06 121 ILE A O 1
ATOM 949 N N . ASN A 1 122 ? -0.886 6.186 24.679 1.00 96.25 122 ASN A N 1
ATOM 950 C CA . ASN A 1 122 ? -1.402 6.469 26.019 1.00 96.25 122 ASN A C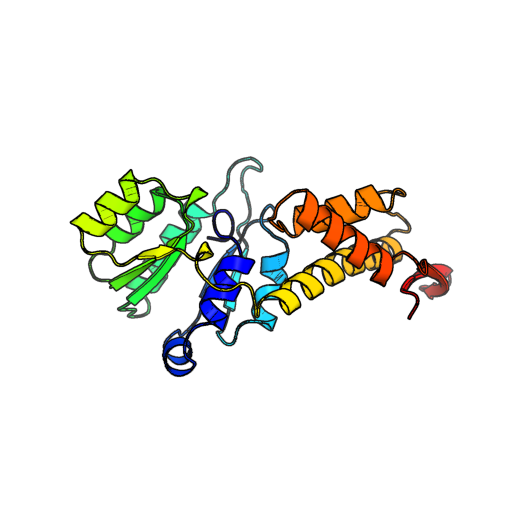A 1
ATOM 951 C C . ASN A 1 122 ? -2.795 7.106 25.971 1.00 96.25 122 ASN A C 1
ATOM 953 O O . ASN A 1 122 ? -3.673 6.694 26.724 1.00 96.25 122 ASN A O 1
ATOM 957 N N . ILE A 1 123 ? -3.028 8.039 25.043 1.00 95.44 123 ILE A N 1
ATOM 958 C CA . ILE A 1 123 ? -4.349 8.651 24.846 1.00 95.44 123 ILE A CA 1
ATOM 959 C C . ILE A 1 123 ? -5.383 7.597 24.429 1.00 95.44 123 ILE A C 1
ATOM 961 O O . ILE A 1 123 ? -6.484 7.585 24.981 1.00 95.44 123 ILE A O 1
ATOM 965 N N . PHE A 1 124 ? -5.046 6.694 23.502 1.00 95.75 124 PHE A N 1
ATOM 966 C CA . PHE A 1 124 ? -5.937 5.597 23.113 1.00 95.75 124 PHE A CA 1
ATOM 967 C C . PHE A 1 124 ? -6.303 4.718 24.310 1.00 95.75 124 PHE A C 1
ATOM 969 O O . PHE A 1 124 ? -7.484 4.458 24.534 1.00 95.75 124 PHE A O 1
ATOM 976 N N . ASN A 1 125 ? -5.320 4.342 25.130 1.00 95.69 125 ASN A N 1
ATOM 977 C CA . ASN A 1 125 ? -5.537 3.528 26.327 1.00 95.69 125 ASN A CA 1
ATOM 978 C C . ASN A 1 125 ? -6.415 4.238 27.369 1.00 95.69 125 ASN A C 1
ATOM 980 O O . ASN A 1 125 ? -7.367 3.648 27.876 1.00 95.69 125 ASN A O 1
ATOM 984 N N . GLU A 1 126 ? -6.141 5.512 27.663 1.00 95.75 126 GLU A N 1
ATOM 985 C CA . GLU A 1 126 ? -6.921 6.320 28.612 1.00 95.75 126 GLU A CA 1
ATOM 986 C C . GLU A 1 126 ? -8.374 6.516 28.162 1.00 95.75 126 GLU A C 1
ATOM 988 O O . GLU A 1 126 ? -9.288 6.570 28.985 1.00 95.75 126 GLU A O 1
ATOM 993 N N . ARG A 1 127 ? -8.595 6.628 26.848 1.00 94.06 127 ARG A N 1
ATOM 994 C CA . ARG A 1 127 ? -9.910 6.871 26.239 1.00 94.06 127 ARG A CA 1
ATOM 995 C C . ARG A 1 127 ? -10.633 5.589 25.827 1.00 94.06 127 ARG A C 1
ATOM 997 O O . ARG A 1 127 ? -11.756 5.673 25.338 1.00 94.06 127 ARG A O 1
ATOM 1004 N N . GLY A 1 128 ? -10.019 4.423 26.037 1.00 95.00 128 GLY A N 1
ATOM 1005 C CA . GLY A 1 128 ? -10.590 3.124 25.684 1.00 95.00 128 GLY A CA 1
ATOM 1006 C C . GLY A 1 128 ? -10.749 2.903 24.177 1.00 95.00 128 GLY A C 1
ATOM 1007 O O . GLY A 1 128 ? -11.649 2.173 23.768 1.00 95.00 128 GLY A O 1
ATOM 1008 N N . ILE A 1 129 ? -9.908 3.534 23.353 1.00 96.81 129 ILE A N 1
ATOM 1009 C CA . ILE A 1 129 ? -9.906 3.347 21.899 1.00 96.81 129 ILE A CA 1
ATOM 1010 C C . ILE A 1 129 ? -9.041 2.125 21.566 1.00 96.81 129 ILE A C 1
ATOM 1012 O O . ILE A 1 129 ? -7.837 2.149 21.831 1.00 96.81 129 ILE A O 1
ATOM 1016 N N . PRO A 1 130 ? -9.606 1.049 20.992 1.00 96.94 130 PRO A N 1
ATOM 1017 C CA . PRO A 1 130 ? -8.815 -0.109 20.615 1.00 96.94 130 PRO A CA 1
ATOM 1018 C C . PRO A 1 130 ? -7.852 0.252 19.481 1.00 96.94 130 PRO A C 1
ATOM 1020 O O . PRO A 1 130 ? -8.226 0.914 18.509 1.00 96.94 130 PRO A O 1
ATOM 1023 N N . HIS A 1 131 ? -6.618 -0.233 19.587 1.00 96.44 131 HIS A N 1
ATOM 1024 C CA . HIS A 1 131 ? -5.626 -0.116 18.529 1.00 96.44 131 HIS A CA 1
ATOM 1025 C C . HIS A 1 131 ? -4.856 -1.428 18.337 1.00 96.44 131 HIS A C 1
ATOM 1027 O O . HIS A 1 131 ? -4.848 -2.292 19.216 1.00 96.44 131 HIS A O 1
ATOM 1033 N N . CYS A 1 132 ? -4.235 -1.595 17.171 1.00 95.62 132 CYS A N 1
ATOM 1034 C CA . CYS A 1 132 ? -3.472 -2.786 16.823 1.00 95.62 132 CYS A CA 1
ATOM 1035 C C . CYS A 1 132 ? -2.333 -2.449 15.855 1.00 95.62 132 CYS A C 1
ATOM 1037 O O . CYS A 1 132 ? -2.540 -1.778 14.844 1.00 95.62 132 CYS A O 1
ATOM 1039 N N . TYR A 1 133 ? -1.140 -2.965 16.150 1.00 96.88 133 TYR A N 1
ATOM 1040 C CA . TYR A 1 133 ? 0.031 -2.794 15.303 1.00 96.88 133 TYR A CA 1
ATOM 1041 C C . TYR A 1 133 ? -0.014 -3.756 14.109 1.00 96.88 133 TYR A C 1
ATOM 1043 O O . TYR A 1 133 ? -0.057 -4.976 14.265 1.00 96.88 133 TYR A O 1
ATOM 1051 N N . MET A 1 134 ? -0.014 -3.214 12.894 1.00 95.81 134 MET A N 1
ATOM 1052 C CA . MET A 1 134 ? -0.076 -4.000 11.658 1.00 95.81 134 MET A CA 1
ATOM 1053 C C . MET A 1 134 ? 1.225 -4.752 11.375 1.00 95.81 134 MET A C 1
ATOM 1055 O O . MET A 1 134 ? 1.217 -5.787 10.708 1.00 95.81 134 MET A O 1
ATOM 1059 N N . ASP A 1 135 ? 2.352 -4.246 11.868 1.00 92.88 135 ASP A N 1
ATOM 1060 C CA . ASP A 1 135 ? 3.667 -4.851 11.690 1.00 92.88 135 ASP A CA 1
ATOM 1061 C C . ASP A 1 135 ? 3.906 -6.095 12.564 1.00 92.88 135 ASP A C 1
ATOM 1063 O O . ASP A 1 135 ? 4.872 -6.817 12.313 1.00 92.88 135 ASP A O 1
ATOM 1067 N N . ASP A 1 136 ? 2.982 -6.423 13.476 1.00 93.62 136 ASP A N 1
ATOM 1068 C CA . ASP A 1 136 ? 2.981 -7.682 14.240 1.00 93.62 136 ASP A CA 1
ATOM 1069 C C . ASP A 1 136 ? 2.432 -8.880 13.432 1.00 93.62 136 ASP A C 1
ATOM 1071 O O . ASP A 1 136 ? 2.607 -10.039 13.820 1.00 93.62 136 ASP A O 1
ATOM 1075 N N . PHE A 1 137 ? 1.762 -8.640 12.297 1.00 91.81 137 PHE A N 1
ATOM 1076 C CA . PHE A 1 137 ? 1.146 -9.704 11.498 1.00 91.81 137 PHE A CA 1
ATOM 1077 C C . PHE A 1 137 ? 2.153 -10.419 10.585 1.00 91.81 137 PHE A C 1
ATOM 1079 O O . PHE A 1 137 ? 3.032 -9.814 9.968 1.00 91.81 137 PHE A O 1
ATOM 1086 N N . ALA A 1 138 ? 1.973 -11.736 10.428 1.00 83.94 138 ALA A N 1
ATOM 1087 C CA . ALA A 1 138 ? 2.822 -12.563 9.575 1.00 83.94 138 ALA A CA 1
ATOM 1088 C C . ALA A 1 138 ? 2.733 -12.149 8.091 1.00 83.94 138 ALA A C 1
ATOM 1090 O O . ALA A 1 138 ? 1.651 -12.119 7.496 1.00 83.94 138 ALA A O 1
ATOM 1091 N N . LYS A 1 139 ? 3.892 -11.849 7.484 1.00 84.69 139 LYS A N 1
ATOM 1092 C CA . LYS A 1 139 ? 3.994 -11.296 6.117 1.00 84.69 139 LYS A CA 1
ATOM 1093 C C . LYS A 1 139 ? 4.097 -12.337 4.996 1.00 84.69 139 LYS A C 1
ATOM 1095 O O . LYS A 1 139 ? 3.782 -12.005 3.862 1.00 84.69 139 LYS A O 1
ATOM 1100 N N . ASP A 1 140 ? 4.399 -13.601 5.287 1.00 85.88 140 ASP A N 1
ATOM 1101 C CA . ASP A 1 140 ? 3.395 -14.600 4.937 1.00 85.88 140 ASP A CA 1
ATOM 1102 C C . ASP A 1 140 ? 2.766 -14.599 3.533 1.00 85.88 140 ASP A C 1
ATOM 1104 O O . ASP A 1 140 ? 3.355 -14.834 2.474 1.00 85.88 140 ASP A O 1
ATOM 1108 N N . LYS A 1 141 ? 1.481 -14.268 3.594 1.00 85.38 141 LYS A N 1
ATOM 1109 C CA . LYS A 1 141 ? 0.514 -14.234 2.507 1.00 85.38 141 LYS A CA 1
ATOM 1110 C C . LYS A 1 141 ? 0.688 -13.037 1.565 1.00 85.38 141 LYS A C 1
ATOM 1112 O O . LYS A 1 141 ? 0.040 -13.013 0.521 1.00 85.38 141 LYS A O 1
ATOM 1117 N N . ILE A 1 142 ? 1.556 -12.068 1.885 1.00 90.88 142 ILE A N 1
ATOM 1118 C CA . ILE A 1 142 ? 1.755 -10.852 1.074 1.00 90.88 142 ILE A CA 1
ATOM 1119 C C . ILE A 1 142 ? 2.856 -10.990 0.018 1.00 90.88 142 ILE A C 1
ATOM 1121 O O . ILE A 1 142 ? 3.015 -10.114 -0.832 1.00 90.88 142 ILE A O 1
ATOM 1125 N N . GLN A 1 143 ? 3.596 -12.104 0.010 1.00 88.75 143 GLN A N 1
ATOM 1126 C CA . GLN A 1 143 ? 4.694 -12.318 -0.938 1.00 88.75 143 GLN A CA 1
ATOM 1127 C C . GLN A 1 143 ? 4.242 -12.267 -2.405 1.00 88.75 143 GLN A C 1
ATOM 1129 O O . GLN A 1 143 ? 4.999 -11.835 -3.280 1.00 88.75 143 GLN A O 1
ATOM 1134 N N . LYS A 1 144 ? 2.995 -12.678 -2.678 1.00 89.94 144 LYS A N 1
ATOM 1135 C CA . LYS A 1 144 ? 2.403 -12.579 -4.014 1.00 89.94 144 LYS A CA 1
ATOM 1136 C C . LYS A 1 144 ? 2.256 -11.116 -4.446 1.00 89.94 144 LYS A C 1
ATOM 1138 O O . LYS A 1 144 ? 2.752 -10.784 -5.515 1.00 89.94 144 LYS A O 1
ATOM 1143 N N . LEU A 1 145 ? 1.684 -10.260 -3.590 1.00 91.31 145 LEU A N 1
ATOM 1144 C CA . LEU A 1 145 ? 1.561 -8.818 -3.844 1.00 91.31 145 LEU A CA 1
ATOM 1145 C C . LEU A 1 145 ? 2.933 -8.191 -4.099 1.00 91.31 145 LEU A C 1
ATOM 1147 O O . LEU A 1 145 ? 3.121 -7.534 -5.112 1.00 91.31 145 LEU A O 1
ATOM 1151 N N . LYS A 1 146 ? 3.926 -8.459 -3.239 1.00 92.25 146 LYS A N 1
ATOM 1152 C CA . LYS A 1 146 ? 5.300 -7.960 -3.442 1.00 92.25 146 LYS A CA 1
ATOM 1153 C C . LYS A 1 146 ? 5.854 -8.320 -4.821 1.00 92.25 146 LYS A C 1
ATOM 1155 O O . LYS A 1 146 ? 6.418 -7.478 -5.510 1.00 92.25 146 LYS A O 1
ATOM 1160 N N . SER A 1 147 ? 5.689 -9.579 -5.223 1.00 91.75 147 SER A N 1
ATOM 1161 C CA . SER A 1 147 ? 6.199 -10.070 -6.507 1.00 91.75 147 SER A CA 1
ATOM 1162 C C . SER A 1 147 ? 5.489 -9.428 -7.702 1.00 91.75 147 SER A C 1
ATOM 1164 O O . SER A 1 147 ? 6.126 -9.195 -8.728 1.00 91.75 147 SER A O 1
ATOM 1166 N N . GLU A 1 148 ? 4.189 -9.169 -7.569 1.00 92.75 148 GLU A N 1
ATOM 1167 C CA . GLU A 1 148 ? 3.338 -8.553 -8.589 1.00 92.75 148 GLU A CA 1
ATOM 1168 C C . GLU A 1 148 ? 3.656 -7.067 -8.755 1.00 92.75 148 GLU A C 1
ATOM 1170 O O . GLU A 1 148 ? 3.986 -6.646 -9.856 1.00 92.75 148 GLU A O 1
ATOM 1175 N N . VAL A 1 149 ? 3.745 -6.314 -7.656 1.00 94.69 149 VAL A N 1
ATOM 1176 C CA . VAL A 1 149 ? 4.112 -4.886 -7.662 1.00 94.69 149 VAL A CA 1
ATOM 1177 C C . VAL A 1 149 ? 5.479 -4.653 -8.308 1.00 94.69 149 VAL A C 1
ATOM 1179 O O . VAL A 1 149 ? 5.641 -3.756 -9.136 1.00 94.69 149 VAL A O 1
ATOM 1182 N N . LEU A 1 150 ? 6.475 -5.482 -7.976 1.00 95.00 150 LEU A N 1
ATOM 1183 C CA . LEU A 1 150 ? 7.801 -5.395 -8.595 1.00 95.00 150 LEU A CA 1
ATOM 1184 C C . LEU A 1 150 ? 7.755 -5.706 -10.099 1.00 95.00 150 LEU A C 1
ATOM 1186 O O . LEU A 1 150 ? 8.437 -5.058 -10.897 1.00 95.00 150 LEU A O 1
ATOM 1190 N N . PHE A 1 151 ? 6.956 -6.698 -10.495 1.00 93.88 151 PHE A N 1
ATOM 1191 C CA . PHE A 1 151 ? 6.783 -7.059 -11.898 1.00 93.88 151 PHE A CA 1
ATOM 1192 C C . PHE A 1 151 ? 6.047 -5.970 -12.687 1.00 93.88 151 PHE A C 1
ATOM 1194 O O . PHE A 1 151 ? 6.480 -5.627 -13.785 1.00 93.88 151 PHE A O 1
ATOM 1201 N N . ASP A 1 152 ? 5.001 -5.376 -12.121 1.00 93.81 152 ASP A N 1
ATOM 1202 C CA . ASP A 1 152 ? 4.281 -4.248 -12.710 1.00 93.81 152 ASP A CA 1
ATOM 1203 C C . ASP A 1 152 ? 5.194 -3.032 -12.855 1.00 93.81 152 ASP A C 1
ATOM 1205 O O . ASP A 1 152 ? 5.190 -2.373 -13.896 1.00 93.81 152 ASP A O 1
ATOM 1209 N N . GLY A 1 153 ? 6.044 -2.771 -11.858 1.00 93.31 153 GLY A N 1
ATOM 1210 C CA . GLY A 1 153 ? 7.084 -1.748 -11.926 1.00 93.31 153 GLY A CA 1
ATOM 1211 C C . GLY A 1 153 ? 8.020 -1.950 -13.118 1.00 93.31 153 GLY A C 1
ATOM 1212 O O . GLY A 1 153 ? 8.267 -1.003 -13.865 1.00 93.31 153 GLY A O 1
ATOM 1213 N N . LEU A 1 154 ? 8.484 -3.181 -13.350 1.00 94.12 154 LEU A N 1
ATOM 1214 C CA . LEU A 1 154 ? 9.301 -3.537 -14.514 1.00 94.12 154 LEU A CA 1
ATOM 1215 C C . LEU A 1 154 ? 8.528 -3.397 -15.830 1.00 94.12 154 LEU A C 1
ATOM 1217 O O . LEU A 1 154 ? 9.025 -2.795 -16.784 1.00 94.12 154 LEU A O 1
ATOM 1221 N N . LYS A 1 155 ? 7.303 -3.920 -15.883 1.00 93.00 155 LYS A N 1
ATOM 1222 C CA . LYS A 1 155 ? 6.448 -3.859 -17.069 1.00 93.00 155 LYS A CA 1
ATOM 1223 C C . LYS A 1 155 ? 6.165 -2.415 -17.478 1.00 93.00 155 LYS A C 1
ATOM 1225 O O . LYS A 1 155 ? 6.325 -2.095 -18.650 1.00 93.00 155 LYS A O 1
ATOM 1230 N N . LYS A 1 156 ? 5.889 -1.521 -16.519 1.00 92.88 156 LYS A N 1
ATOM 1231 C CA . LYS A 1 156 ? 5.743 -0.072 -16.752 1.00 92.88 156 LYS A CA 1
ATOM 1232 C C . LYS A 1 156 ? 6.960 0.518 -17.481 1.00 92.88 156 LYS A C 1
ATOM 1234 O O . LYS A 1 156 ? 6.783 1.349 -18.366 1.00 92.88 156 LYS A O 1
ATOM 1239 N N . ARG A 1 157 ? 8.190 0.079 -17.174 1.00 92.75 157 ARG A N 1
ATOM 1240 C CA . ARG A 1 157 ? 9.405 0.558 -17.869 1.00 92.75 157 ARG A CA 1
ATOM 1241 C C . ARG A 1 157 ? 9.569 -0.016 -19.267 1.00 92.75 157 ARG A C 1
ATOM 1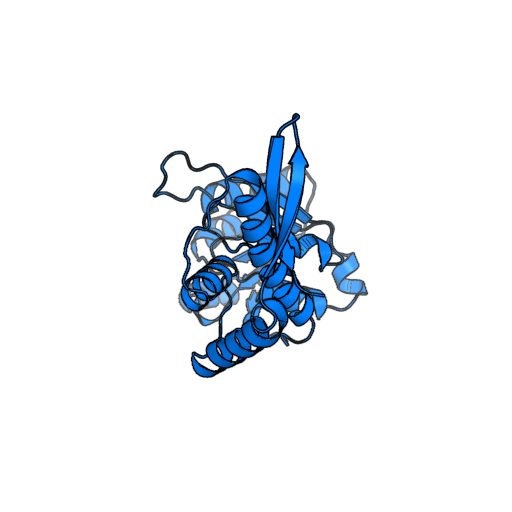243 O O . ARG A 1 157 ? 9.998 0.706 -20.162 1.00 92.75 157 ARG A O 1
ATOM 1250 N N . ILE A 1 158 ? 9.218 -1.283 -19.459 1.00 92.44 158 ILE A N 1
ATOM 1251 C CA . ILE A 1 158 ? 9.205 -1.906 -20.788 1.00 92.44 158 ILE A CA 1
ATOM 1252 C C . ILE A 1 158 ? 8.175 -1.208 -21.680 1.00 92.44 158 ILE A C 1
ATOM 1254 O O . ILE A 1 158 ? 8.480 -0.853 -22.816 1.00 92.44 158 ILE A O 1
ATOM 1258 N N . ASP A 1 159 ? 6.978 -0.961 -21.154 1.00 92.50 159 ASP A N 1
ATOM 1259 C CA . ASP A 1 159 ? 5.908 -0.272 -21.870 1.00 92.50 159 ASP A CA 1
ATOM 1260 C C . ASP A 1 159 ? 6.300 1.172 -22.194 1.00 92.50 159 ASP A C 1
ATOM 1262 O O . ASP A 1 159 ? 6.075 1.619 -23.318 1.00 92.50 159 ASP A O 1
ATOM 1266 N N . LEU A 1 160 ? 6.953 1.876 -21.261 1.00 91.69 160 LEU A N 1
ATOM 1267 C CA . LEU A 1 160 ? 7.497 3.210 -21.507 1.00 91.69 160 LEU A CA 1
ATOM 1268 C C . LEU A 1 160 ? 8.520 3.186 -22.646 1.00 91.69 160 LEU A C 1
ATOM 1270 O O . LEU A 1 160 ? 8.366 3.942 -23.600 1.00 91.69 160 LEU A O 1
ATOM 1274 N N . PHE A 1 161 ? 9.496 2.274 -22.610 1.00 91.31 161 PHE A N 1
ATOM 1275 C CA . PHE A 1 161 ? 10.456 2.116 -23.704 1.00 91.31 161 PHE A CA 1
ATOM 1276 C C . PHE A 1 161 ? 9.758 1.835 -25.037 1.00 91.31 161 PHE A C 1
ATOM 1278 O O . PHE A 1 161 ? 10.096 2.432 -26.054 1.00 91.31 161 PHE A O 1
ATOM 1285 N N . ASN A 1 162 ? 8.754 0.961 -25.042 1.00 91.44 162 ASN A N 1
ATOM 1286 C CA . ASN A 1 162 ? 8.011 0.614 -26.251 1.00 91.44 162 ASN A CA 1
ATOM 1287 C C . ASN A 1 162 ? 7.191 1.786 -26.813 1.00 91.44 162 ASN A C 1
ATOM 1289 O O . ASN A 1 162 ? 6.836 1.756 -27.989 1.00 91.44 162 ASN A O 1
ATOM 1293 N N . GLN A 1 163 ? 6.896 2.799 -25.996 1.00 89.62 163 GLN A N 1
ATOM 1294 C CA . GLN A 1 163 ? 6.182 4.013 -26.395 1.00 89.62 163 GLN A CA 1
ATOM 1295 C C . GLN A 1 163 ? 7.129 5.158 -26.780 1.00 89.62 163 GLN A C 1
ATOM 1297 O O . GLN A 1 163 ? 6.838 5.895 -27.721 1.00 89.62 163 GLN A O 1
ATOM 1302 N N . THR A 1 164 ? 8.246 5.333 -26.068 1.00 89.88 164 THR A N 1
ATOM 1303 C CA . THR A 1 164 ? 9.131 6.508 -26.198 1.00 89.88 164 THR A CA 1
ATOM 1304 C C . THR A 1 164 ? 10.482 6.206 -26.841 1.00 89.88 164 THR A C 1
ATOM 1306 O O . THR A 1 164 ? 11.182 7.130 -27.252 1.00 89.88 164 THR A O 1
ATOM 1309 N N . GLY A 1 165 ? 10.879 4.935 -26.912 1.00 85.62 165 GLY A N 1
ATOM 1310 C CA . GLY A 1 165 ? 12.209 4.497 -27.339 1.00 85.62 165 GLY A CA 1
ATOM 1311 C C . GLY A 1 165 ? 13.319 4.779 -26.322 1.00 85.62 165 GLY A C 1
ATOM 1312 O O . GLY A 1 165 ? 14.496 4.661 -26.661 1.00 85.62 165 GLY A O 1
ATOM 1313 N N . THR A 1 166 ? 12.979 5.171 -25.090 1.00 85.88 166 THR A N 1
ATOM 1314 C CA . THR A 1 166 ? 13.949 5.559 -24.058 1.00 85.88 166 THR A CA 1
ATOM 1315 C C . THR A 1 166 ? 13.786 4.739 -22.785 1.00 85.88 166 THR A C 1
ATOM 1317 O O . THR A 1 166 ? 12.677 4.429 -22.357 1.00 85.88 166 THR A O 1
ATOM 1320 N N . LEU A 1 167 ? 14.917 4.392 -22.168 1.00 84.25 167 LEU A N 1
ATOM 1321 C CA . LEU A 1 167 ? 14.966 3.895 -20.797 1.00 84.25 167 LEU A CA 1
ATOM 1322 C C . LEU A 1 167 ? 15.409 5.029 -19.880 1.00 84.25 167 LEU A C 1
ATOM 1324 O O . LEU A 1 167 ? 16.237 5.856 -20.254 1.00 84.25 167 LEU A O 1
ATOM 1328 N N . GLU A 1 168 ? 14.872 5.041 -18.666 1.00 86.06 168 GLU A N 1
ATOM 1329 C CA . GLU A 1 168 ? 15.239 6.018 -17.639 1.00 86.06 168 GLU A CA 1
ATOM 1330 C C . GLU A 1 168 ? 16.716 5.902 -17.223 1.00 86.06 168 GLU A C 1
ATOM 1332 O O . GLU A 1 168 ? 17.353 6.887 -16.863 1.00 86.06 168 GLU A O 1
ATOM 1337 N N . THR A 1 169 ? 17.260 4.687 -17.274 1.00 90.12 169 THR A N 1
ATOM 1338 C CA . THR A 1 169 ? 18.669 4.381 -17.031 1.00 90.12 169 THR A CA 1
ATOM 1339 C C . THR A 1 169 ? 19.066 3.135 -17.822 1.00 90.12 169 THR A C 1
ATOM 1341 O O . THR A 1 169 ? 18.222 2.295 -18.143 1.00 90.12 169 THR A O 1
ATOM 1344 N N . LEU A 1 170 ? 20.352 3.034 -18.157 1.00 87.25 170 LEU A N 1
ATOM 1345 C CA . LEU A 1 170 ? 20.954 1.843 -18.764 1.00 87.25 170 LEU A CA 1
ATOM 1346 C C . LEU A 1 170 ? 21.624 0.938 -17.717 1.00 87.25 170 LEU A C 1
ATOM 1348 O O . LEU A 1 170 ? 22.039 -0.170 -18.055 1.00 87.25 170 LEU A O 1
ATOM 1352 N N . ASP A 1 171 ? 21.725 1.387 -16.461 1.00 92.50 171 ASP A N 1
ATOM 1353 C CA . ASP A 1 171 ? 22.200 0.569 -15.349 1.00 92.50 171 ASP A CA 1
ATOM 1354 C C . ASP A 1 171 ? 21.041 -0.266 -14.787 1.00 92.50 171 ASP A C 1
ATOM 1356 O O . ASP A 1 171 ? 20.037 0.251 -14.290 1.00 92.50 171 ASP A O 1
ATOM 1360 N N . VAL A 1 172 ? 21.185 -1.589 -14.870 1.00 90.94 172 VAL A N 1
ATOM 1361 C CA . VAL A 1 172 ? 20.181 -2.539 -14.383 1.00 90.94 172 VAL A CA 1
ATOM 1362 C C . VAL A 1 172 ? 19.992 -2.433 -12.870 1.00 90.94 172 VAL A C 1
ATOM 1364 O O . VAL A 1 172 ? 18.861 -2.536 -12.398 1.00 90.94 172 VAL A O 1
ATOM 1367 N N . ASN A 1 173 ? 21.062 -2.206 -12.109 1.00 93.19 173 ASN A N 1
ATOM 1368 C CA . ASN A 1 173 ? 20.970 -2.088 -10.656 1.00 93.19 173 ASN A CA 1
ATOM 1369 C C . ASN A 1 173 ? 20.236 -0.804 -10.272 1.00 93.19 173 ASN A C 1
ATOM 1371 O O . ASN A 1 173 ? 19.344 -0.846 -9.431 1.00 93.19 173 ASN A O 1
ATOM 1375 N N . GLU A 1 174 ? 20.524 0.309 -10.953 1.00 94.69 174 GLU A N 1
ATOM 1376 C CA . GLU A 1 174 ? 19.806 1.569 -10.734 1.00 94.69 174 GLU A CA 1
ATOM 1377 C C . GLU A 1 174 ? 18.311 1.427 -11.069 1.00 94.69 174 GLU A C 1
ATOM 1379 O O . GLU A 1 174 ? 17.452 1.912 -10.330 1.00 94.69 174 GLU A O 1
ATOM 1384 N N . LEU A 1 175 ? 17.976 0.722 -12.155 1.00 93.75 175 LEU A N 1
ATOM 1385 C CA . LEU A 1 175 ? 16.587 0.442 -12.516 1.00 93.75 175 LEU A CA 1
ATOM 1386 C C . LEU A 1 175 ? 15.877 -0.400 -11.444 1.00 93.75 175 LEU A C 1
ATOM 1388 O O . LEU A 1 175 ? 14.757 -0.072 -11.046 1.00 93.75 175 LEU A O 1
ATOM 1392 N N . ILE A 1 176 ? 16.517 -1.469 -10.964 1.00 94.50 176 ILE A N 1
ATOM 1393 C CA . ILE A 1 176 ? 15.979 -2.312 -9.888 1.00 94.50 176 ILE A CA 1
ATOM 1394 C C . ILE A 1 176 ? 15.791 -1.484 -8.612 1.00 94.50 176 ILE A C 1
ATOM 1396 O O . ILE A 1 176 ? 14.728 -1.549 -7.993 1.00 94.50 176 ILE A O 1
ATOM 1400 N N . ASP A 1 177 ? 16.767 -0.656 -8.246 1.00 93.81 177 ASP A N 1
ATOM 1401 C CA . ASP A 1 177 ? 16.704 0.209 -7.068 1.00 93.81 177 ASP A CA 1
ATOM 1402 C C . ASP A 1 177 ? 15.536 1.190 -7.126 1.00 93.81 177 ASP A C 1
ATOM 1404 O O . ASP A 1 177 ? 14.861 1.406 -6.116 1.00 93.81 177 ASP A O 1
ATOM 1408 N N . LYS A 1 178 ? 15.262 1.764 -8.301 1.00 93.56 178 LYS A N 1
ATOM 1409 C CA . LYS A 1 178 ? 14.108 2.647 -8.513 1.00 93.56 178 LYS A CA 1
ATOM 1410 C C . LYS A 1 178 ? 12.790 1.906 -8.334 1.00 93.56 178 LYS A C 1
ATOM 1412 O O . LYS A 1 178 ? 11.933 2.388 -7.599 1.00 93.56 178 LYS A O 1
ATOM 1417 N N . ILE A 1 179 ? 12.653 0.716 -8.923 1.00 94.69 179 ILE A N 1
ATOM 1418 C CA . ILE A 1 179 ? 11.445 -0.112 -8.774 1.00 94.69 179 ILE A CA 1
ATOM 1419 C C . ILE A 1 179 ? 11.208 -0.457 -7.296 1.00 94.69 179 ILE A C 1
ATOM 1421 O O . ILE A 1 179 ? 10.094 -0.309 -6.799 1.00 94.69 179 ILE A O 1
ATOM 1425 N N . TYR A 1 180 ? 12.252 -0.866 -6.569 1.00 94.62 180 TYR A N 1
ATOM 1426 C CA . TYR A 1 180 ? 12.149 -1.182 -5.139 1.00 94.62 180 TYR A CA 1
ATOM 1427 C C . TYR A 1 180 ? 11.793 0.04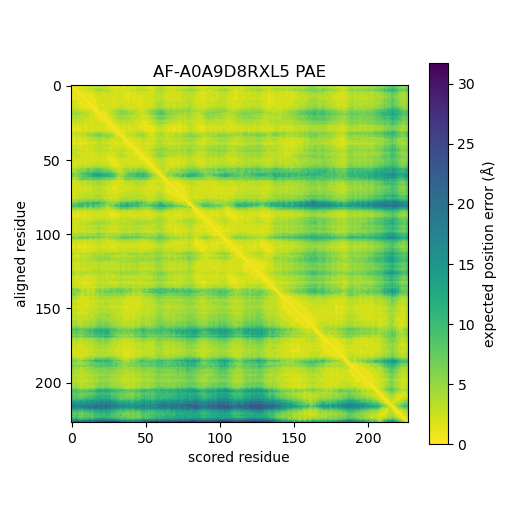3 -4.288 1.00 94.62 180 TYR A C 1
ATOM 1429 O O . TYR A 1 180 ? 11.020 -0.079 -3.335 1.00 94.62 180 TYR A O 1
ATOM 1437 N N . ARG A 1 181 ? 12.334 1.218 -4.633 1.00 92.88 181 ARG A N 1
ATOM 1438 C CA . ARG A 1 181 ? 12.035 2.483 -3.953 1.00 92.88 181 ARG A CA 1
ATOM 1439 C C . ARG A 1 181 ? 10.579 2.891 -4.141 1.00 92.88 181 ARG A C 1
ATOM 1441 O O . ARG A 1 181 ? 9.922 3.197 -3.157 1.00 92.88 181 ARG A O 1
ATOM 1448 N N . GLU A 1 182 ? 10.070 2.840 -5.368 1.00 93.31 182 GLU A N 1
ATOM 1449 C CA . GLU A 1 182 ? 8.661 3.133 -5.670 1.00 93.31 182 GLU A CA 1
ATOM 1450 C C . GLU A 1 182 ? 7.708 2.137 -5.015 1.00 93.31 182 GLU A C 1
ATOM 1452 O O . GLU A 1 182 ? 6.637 2.511 -4.550 1.00 93.31 182 GLU A O 1
ATOM 1457 N N . ALA A 1 183 ? 8.105 0.867 -4.939 1.00 93.56 183 ALA A N 1
ATOM 1458 C CA . ALA A 1 183 ? 7.341 -0.158 -4.243 1.00 93.56 183 ALA A CA 1
ATOM 1459 C C . ALA A 1 183 ? 7.385 -0.003 -2.711 1.00 93.56 183 ALA A C 1
ATOM 1461 O O . ALA A 1 183 ? 6.640 -0.703 -2.024 1.00 93.56 183 ALA A O 1
ATOM 1462 N N . TYR A 1 184 ? 8.232 0.883 -2.164 1.00 90.81 184 TYR A N 1
ATOM 1463 C CA . TYR A 1 184 ? 8.438 1.100 -0.724 1.00 90.81 184 TYR A CA 1
ATOM 1464 C C . TYR A 1 184 ? 8.651 -0.207 0.068 1.00 90.81 184 TYR A C 1
ATOM 1466 O O . TYR A 1 184 ? 8.152 -0.375 1.181 1.00 90.81 184 TYR A O 1
ATOM 1474 N N . ILE A 1 185 ? 9.390 -1.169 -0.496 1.00 86.75 185 ILE A N 1
ATOM 1475 C CA . ILE A 1 185 ? 9.663 -2.438 0.193 1.00 86.75 185 ILE A CA 1
ATOM 1476 C C . ILE A 1 185 ? 10.649 -2.198 1.339 1.00 86.75 185 ILE A C 1
ATOM 1478 O O . ILE A 1 185 ? 11.794 -1.806 1.119 1.00 86.75 185 ILE A O 1
ATOM 1482 N N . GLN A 1 186 ? 10.209 -2.479 2.566 1.00 79.31 186 GLN A N 1
ATOM 1483 C CA . GLN A 1 186 ? 11.037 -2.382 3.768 1.00 79.31 186 GLN A CA 1
ATOM 1484 C C . GLN A 1 186 ? 11.630 -3.740 4.172 1.00 79.31 186 GLN A C 1
ATOM 1486 O O . GLN A 1 186 ? 10.984 -4.784 4.049 1.00 79.31 186 GLN A O 1
ATOM 1491 N N . GLY A 1 187 ? 12.850 -3.713 4.708 1.00 81.94 187 GLY A N 1
ATOM 1492 C CA . GLY A 1 187 ? 13.597 -4.882 5.173 1.00 81.94 187 GLY A CA 1
ATOM 1493 C C . GLY A 1 187 ? 15.005 -4.497 5.632 1.00 81.94 187 GLY A C 1
ATOM 1494 O O . GLY A 1 187 ? 15.388 -3.329 5.545 1.00 81.94 187 GLY A O 1
ATOM 1495 N N . SER A 1 188 ? 15.782 -5.462 6.131 1.00 85.38 188 SER A N 1
ATOM 1496 C CA . SER A 1 188 ? 17.216 -5.234 6.355 1.00 85.38 188 SER A CA 1
ATOM 1497 C C . SER A 1 188 ? 17.943 -5.072 5.018 1.00 85.38 188 SER A C 1
ATOM 1499 O O . SER A 1 188 ? 17.515 -5.633 4.009 1.00 85.38 188 SER A O 1
ATOM 1501 N N . GLU A 1 189 ? 19.077 -4.368 5.012 1.00 87.31 189 GLU A N 1
ATOM 1502 C CA . GLU A 1 189 ? 19.903 -4.207 3.804 1.00 87.31 189 GLU A CA 1
ATOM 1503 C C . GLU A 1 189 ? 20.243 -5.560 3.165 1.00 87.31 189 GLU A C 1
ATOM 1505 O O . GLU A 1 189 ? 20.063 -5.747 1.967 1.00 87.31 189 GLU A O 1
ATOM 1510 N N . SER A 1 190 ? 20.629 -6.545 3.982 1.00 88.38 190 SER A N 1
ATOM 1511 C CA . SER A 1 190 ? 20.936 -7.905 3.529 1.00 88.38 190 SER A CA 1
ATOM 1512 C C . SER A 1 190 ? 19.743 -8.630 2.900 1.00 88.38 190 SER A C 1
ATOM 1514 O O . SER A 1 190 ? 19.911 -9.346 1.914 1.00 88.38 190 SER A O 1
ATOM 1516 N N . GLN A 1 191 ? 18.540 -8.455 3.454 1.00 88.12 191 GLN A N 1
ATOM 1517 C CA . GLN A 1 191 ? 17.327 -9.068 2.922 1.00 88.12 191 GLN A CA 1
ATOM 1518 C C . GLN A 1 191 ? 16.937 -8.422 1.595 1.00 88.12 191 GLN A C 1
ATOM 1520 O O . GLN A 1 191 ? 16.661 -9.130 0.630 1.00 88.12 191 GLN A O 1
ATOM 1525 N N . ILE A 1 192 ? 16.936 -7.089 1.540 1.00 90.12 192 ILE A N 1
ATOM 1526 C CA . ILE A 1 192 ? 16.607 -6.341 0.326 1.00 90.12 192 ILE A CA 1
ATOM 1527 C C . ILE A 1 192 ? 17.594 -6.700 -0.785 1.00 90.12 192 ILE A C 1
ATOM 1529 O O . ILE A 1 192 ? 17.172 -6.973 -1.904 1.00 90.12 192 ILE A O 1
ATOM 1533 N N . GLU A 1 193 ? 18.888 -6.768 -0.481 1.00 91.50 193 GLU A N 1
ATOM 1534 C CA . GLU A 1 193 ? 19.913 -7.137 -1.456 1.00 91.50 193 GLU A CA 1
ATOM 1535 C C . GLU A 1 193 ? 19.715 -8.566 -1.978 1.00 91.50 193 GLU A C 1
ATOM 1537 O O . GLU A 1 193 ? 19.789 -8.821 -3.181 1.00 91.50 193 GLU A O 1
ATOM 1542 N N . PHE A 1 194 ? 19.386 -9.514 -1.099 1.00 91.50 194 PHE A N 1
ATOM 1543 C CA . PHE A 1 194 ? 19.039 -10.869 -1.519 1.00 91.50 194 PHE A CA 1
ATOM 1544 C C . PHE A 1 194 ? 17.798 -10.892 -2.429 1.00 91.50 194 PHE A C 1
ATOM 1546 O O . PHE A 1 194 ? 17.825 -11.519 -3.489 1.00 91.50 194 PHE A O 1
ATOM 1553 N N . GLU A 1 195 ? 16.727 -10.185 -2.060 1.00 92.12 195 GLU A N 1
ATOM 1554 C CA . GLU A 1 195 ? 15.500 -10.097 -2.861 1.00 92.12 195 GLU A CA 1
ATOM 1555 C C . GLU A 1 195 ? 15.760 -9.457 -4.234 1.00 92.12 195 GLU A C 1
ATOM 1557 O O . GLU A 1 195 ? 15.292 -9.985 -5.247 1.00 92.12 195 GLU A O 1
ATOM 1562 N N . LYS A 1 196 ? 16.566 -8.389 -4.299 1.00 94.00 196 LYS A N 1
ATOM 1563 C CA . LYS A 1 196 ? 16.994 -7.761 -5.559 1.00 94.00 196 LYS A CA 1
ATOM 1564 C C . LYS A 1 196 ? 17.763 -8.733 -6.442 1.00 94.00 196 LYS A C 1
ATOM 1566 O O . LYS A 1 196 ? 17.489 -8.819 -7.637 1.00 94.00 196 LYS A O 1
ATOM 1571 N N . ASN A 1 197 ? 18.670 -9.521 -5.867 1.00 93.75 197 ASN A N 1
ATOM 1572 C CA . ASN A 1 197 ? 19.400 -10.551 -6.605 1.00 93.75 197 ASN A CA 1
ATOM 1573 C C . ASN A 1 197 ? 18.465 -11.644 -7.146 1.00 93.75 197 ASN A C 1
ATOM 1575 O O . ASN A 1 197 ? 18.633 -12.102 -8.278 1.00 93.75 197 ASN A O 1
ATOM 1579 N N . VAL A 1 198 ? 17.449 -12.055 -6.384 1.00 92.94 198 VAL A N 1
ATOM 1580 C CA . VAL A 1 198 ? 16.412 -12.983 -6.871 1.00 92.94 198 VAL A CA 1
ATOM 1581 C C . VAL A 1 198 ? 15.627 -12.359 -8.029 1.00 92.94 198 VAL A C 1
ATOM 1583 O O . VAL A 1 198 ? 15.426 -13.014 -9.054 1.00 92.94 198 VAL A O 1
ATOM 1586 N N . PHE A 1 199 ? 15.231 -11.092 -7.908 1.00 93.94 199 PHE A N 1
ATOM 1587 C CA . PHE A 1 199 ? 14.512 -10.352 -8.946 1.00 93.94 199 PHE A CA 1
ATOM 1588 C C . PHE A 1 199 ? 15.343 -10.194 -10.231 1.00 93.94 199 PHE A C 1
ATOM 1590 O O . PHE A 1 199 ? 14.857 -10.497 -11.323 1.00 93.94 199 PHE A O 1
ATOM 1597 N N . TYR A 1 200 ? 16.622 -9.826 -10.103 1.00 94.06 200 TYR A N 1
ATOM 1598 C CA . TYR A 1 200 ? 17.587 -9.762 -11.202 1.00 94.06 200 TYR A CA 1
ATOM 1599 C C . TYR A 1 200 ? 17.706 -11.105 -11.923 1.00 94.06 200 TYR A C 1
ATOM 1601 O O . TYR A 1 200 ? 17.543 -11.188 -13.143 1.00 94.06 200 TYR A O 1
ATOM 1609 N N . ASN A 1 201 ? 17.948 -12.179 -11.166 1.00 93.31 201 ASN A N 1
ATOM 1610 C CA . ASN A 1 201 ? 18.110 -13.516 -11.731 1.00 93.31 201 ASN A CA 1
ATOM 1611 C C . ASN A 1 201 ? 16.857 -13.983 -12.476 1.00 93.31 201 ASN A C 1
ATOM 1613 O O . ASN A 1 201 ? 16.976 -14.707 -13.462 1.00 93.31 201 ASN A O 1
ATOM 1617 N N . LYS A 1 202 ? 15.675 -13.570 -12.011 1.00 92.31 202 LYS A N 1
ATOM 1618 C CA . LYS A 1 202 ? 14.395 -13.949 -12.603 1.00 92.31 202 LYS A CA 1
ATOM 1619 C C . LYS A 1 202 ? 14.081 -13.195 -13.896 1.00 92.31 202 LYS A C 1
ATOM 1621 O O . LYS A 1 202 ? 13.594 -13.822 -14.828 1.00 92.31 202 LYS A O 1
ATOM 1626 N N . TYR A 1 203 ? 14.325 -11.884 -13.952 1.00 92.12 203 TYR A N 1
ATOM 1627 C CA . TYR A 1 203 ? 13.830 -11.048 -15.058 1.00 92.12 203 TYR A CA 1
ATOM 1628 C C . TYR A 1 203 ? 14.915 -10.422 -15.940 1.00 92.12 203 TYR A C 1
ATOM 1630 O O . TYR A 1 203 ? 14.643 -10.123 -17.098 1.00 92.12 203 TYR A O 1
ATOM 1638 N N . PHE A 1 204 ? 16.135 -10.235 -15.431 1.00 90.56 204 PHE A N 1
ATOM 1639 C CA . PHE A 1 204 ? 17.202 -9.521 -16.144 1.00 90.56 204 PHE A CA 1
ATOM 1640 C C . PHE A 1 204 ? 18.333 -10.425 -16.625 1.00 90.56 204 PHE A C 1
ATOM 1642 O O . PHE A 1 204 ? 18.940 -10.134 -17.652 1.00 90.56 204 PHE A O 1
ATOM 1649 N N . LYS A 1 205 ? 18.614 -11.536 -15.934 1.00 90.38 205 LYS A N 1
ATOM 1650 C CA . LYS A 1 205 ? 19.722 -12.446 -16.283 1.00 90.38 205 LYS A CA 1
ATOM 1651 C C . LYS A 1 205 ? 19.639 -12.996 -17.708 1.00 90.38 205 LYS A C 1
ATOM 1653 O O . LYS A 1 205 ? 20.664 -13.133 -18.367 1.00 90.38 205 LYS A O 1
ATOM 1658 N N . SER A 1 206 ? 18.432 -13.302 -18.177 1.00 87.69 206 SER A N 1
ATOM 1659 C CA . SER A 1 206 ? 18.191 -13.771 -19.549 1.00 87.69 206 SER A CA 1
ATOM 1660 C C . SER A 1 206 ? 18.189 -12.638 -20.582 1.00 87.69 206 SER A C 1
ATOM 1662 O O . SER A 1 206 ? 18.115 -12.902 -21.778 1.00 87.69 206 SER A O 1
ATOM 1664 N N . GLY A 1 207 ? 18.268 -11.383 -20.133 1.00 87.31 207 GLY A N 1
ATOM 1665 C CA . GLY A 1 207 ? 18.163 -10.201 -20.971 1.00 87.31 207 GLY A CA 1
ATOM 1666 C C . GLY A 1 207 ? 16.755 -9.967 -21.515 1.00 87.31 207 GLY A C 1
ATOM 1667 O O . GLY A 1 207 ? 15.793 -10.678 -21.209 1.00 87.31 207 GLY A O 1
ATOM 1668 N N . PHE A 1 208 ? 16.665 -8.943 -22.355 1.00 90.12 208 PHE A N 1
ATOM 1669 C CA . PHE A 1 208 ? 15.464 -8.560 -23.082 1.00 90.12 208 PHE A CA 1
ATOM 1670 C C . PHE A 1 208 ? 15.577 -8.951 -24.555 1.00 90.12 208 PHE A C 1
ATOM 1672 O O . PHE A 1 208 ? 16.658 -8.887 -25.143 1.00 90.12 208 PHE A O 1
ATOM 1679 N N . ILE A 1 209 ? 14.452 -9.296 -25.174 1.00 90.19 209 ILE A N 1
ATOM 1680 C CA . ILE A 1 209 ? 14.372 -9.553 -26.611 1.00 90.19 209 ILE A CA 1
ATOM 1681 C C . ILE A 1 209 ? 13.943 -8.265 -27.303 1.00 90.19 209 ILE A C 1
ATOM 1683 O O . ILE A 1 209 ? 12.888 -7.719 -26.994 1.00 90.19 209 ILE A O 1
ATOM 1687 N N . LEU A 1 210 ? 14.733 -7.809 -28.273 1.00 90.69 210 LEU A N 1
ATOM 1688 C CA . LEU A 1 210 ? 14.372 -6.690 -29.136 1.00 90.69 210 LEU A CA 1
ATOM 1689 C C . LEU A 1 210 ? 13.725 -7.222 -30.421 1.00 90.69 210 LEU A C 1
ATOM 1691 O O . LEU A 1 210 ? 14.358 -7.972 -31.168 1.00 90.69 210 LEU A O 1
ATOM 1695 N N . ARG A 1 211 ? 12.472 -6.848 -30.694 1.00 90.69 211 ARG A N 1
ATOM 1696 C CA . ARG A 1 211 ? 11.731 -7.282 -31.887 1.00 90.69 211 ARG A CA 1
ATOM 1697 C C . ARG A 1 211 ? 11.275 -6.105 -32.743 1.00 90.69 211 ARG A C 1
ATOM 1699 O O . ARG A 1 211 ? 10.646 -5.186 -32.217 1.00 90.69 211 ARG A O 1
ATOM 1706 N N . PRO A 1 212 ? 11.535 -6.128 -34.061 1.00 89.69 212 PRO A N 1
ATOM 1707 C CA . PRO A 1 212 ? 10.945 -5.159 -34.969 1.00 89.69 212 PRO A CA 1
ATOM 1708 C C . PRO A 1 212 ? 9.435 -5.416 -35.086 1.00 89.69 212 PRO A C 1
ATOM 1710 O O . PRO A 1 212 ? 9.002 -6.532 -35.366 1.00 89.69 212 PRO A O 1
ATOM 1713 N N . THR A 1 213 ? 8.637 -4.377 -34.868 1.00 88.38 213 THR A N 1
ATOM 1714 C CA . THR A 1 213 ? 7.174 -4.378 -34.930 1.00 88.38 213 THR A CA 1
ATOM 1715 C C . THR A 1 213 ? 6.722 -3.273 -35.876 1.00 88.38 213 THR A C 1
ATOM 1717 O O . THR A 1 213 ? 7.271 -2.172 -35.859 1.00 88.38 213 THR A O 1
ATOM 1720 N N . GLN A 1 214 ? 5.733 -3.561 -36.719 1.00 88.12 214 GLN A N 1
ATOM 1721 C CA . GLN A 1 214 ? 5.171 -2.573 -37.634 1.00 88.12 214 GLN A CA 1
ATOM 1722 C C . GLN A 1 214 ? 4.067 -1.780 -36.931 1.00 88.12 214 GLN A C 1
ATOM 1724 O O . GLN A 1 214 ? 3.080 -2.354 -36.476 1.00 88.12 214 GLN A O 1
ATOM 1729 N N . GLU A 1 215 ? 4.227 -0.462 -36.857 1.00 85.19 215 GLU A N 1
ATOM 1730 C CA . GLU A 1 215 ? 3.271 0.452 -36.232 1.00 85.19 215 GLU A CA 1
ATOM 1731 C C . GLU A 1 215 ? 3.203 1.732 -37.080 1.00 85.19 215 GLU A C 1
ATOM 1733 O O . GLU A 1 215 ? 4.231 2.297 -37.446 1.00 85.19 215 GLU A O 1
ATOM 1738 N N . ASN A 1 216 ? 1.999 2.163 -37.473 1.00 81.94 216 ASN A N 1
ATOM 1739 C CA . ASN A 1 216 ? 1.777 3.366 -38.296 1.00 81.94 216 ASN A CA 1
ATOM 1740 C C . ASN A 1 216 ? 2.677 3.465 -39.553 1.00 81.94 216 ASN A C 1
ATOM 1742 O O . ASN A 1 216 ? 3.294 4.497 -39.809 1.00 81.94 216 ASN A O 1
ATOM 1746 N N . ASN A 1 217 ? 2.771 2.384 -40.338 1.00 84.44 217 ASN A N 1
ATOM 1747 C CA . ASN A 1 217 ? 3.628 2.270 -41.534 1.00 84.44 217 ASN A CA 1
ATOM 1748 C C . ASN A 1 217 ? 5.142 2.439 -41.293 1.00 84.44 217 ASN A C 1
ATOM 1750 O O . ASN A 1 217 ? 5.900 2.548 -42.255 1.00 84.44 217 ASN A O 1
ATOM 1754 N N . SER A 1 218 ? 5.593 2.404 -40.040 1.00 82.00 218 SER A N 1
ATOM 1755 C CA . SER A 1 218 ? 7.008 2.434 -39.666 1.00 82.00 218 SER A CA 1
ATOM 1756 C C . SER A 1 218 ? 7.392 1.146 -38.940 1.00 82.00 218 SER A C 1
ATOM 1758 O O . SER A 1 218 ? 6.570 0.530 -38.262 1.00 82.00 218 SER A O 1
ATOM 1760 N N . LEU A 1 219 ? 8.642 0.711 -39.104 1.00 87.88 219 LEU A N 1
ATOM 1761 C CA . LEU A 1 219 ? 9.191 -0.436 -38.385 1.00 87.88 219 LEU A CA 1
ATOM 1762 C C . LEU A 1 219 ? 9.931 0.083 -37.151 1.00 87.88 219 LEU A C 1
ATOM 1764 O O . LEU A 1 219 ? 10.939 0.774 -37.291 1.00 87.88 219 LEU A O 1
ATOM 1768 N N . ILE A 1 220 ? 9.433 -0.234 -35.959 1.00 88.31 220 ILE A N 1
ATOM 1769 C CA . ILE A 1 220 ? 10.033 0.189 -34.688 1.00 88.31 220 ILE A CA 1
ATOM 1770 C C . ILE A 1 220 ? 10.471 -1.020 -33.869 1.00 88.31 220 ILE A C 1
ATOM 1772 O O . ILE A 1 220 ? 9.895 -2.099 -33.987 1.00 88.31 220 ILE A O 1
ATOM 1776 N N . PHE A 1 221 ? 11.484 -0.861 -33.025 1.00 89.19 221 PHE A N 1
ATOM 1777 C CA . PHE A 1 221 ? 11.901 -1.922 -32.115 1.00 89.19 221 PHE A CA 1
ATOM 1778 C C . PHE A 1 221 ? 11.112 -1.860 -30.808 1.00 89.19 221 PHE A C 1
ATOM 1780 O O . PHE A 1 221 ? 11.031 -0.803 -30.189 1.00 89.19 221 PHE A O 1
ATOM 1787 N N . LYS A 1 222 ? 10.582 -3.004 -30.371 1.00 91.31 222 LYS A N 1
ATOM 1788 C CA . LYS A 1 222 ? 9.975 -3.187 -29.050 1.00 91.31 222 LYS A CA 1
ATOM 1789 C C . LYS A 1 222 ? 10.789 -4.182 -28.227 1.00 91.31 222 LYS A C 1
ATOM 1791 O O . LYS A 1 222 ? 11.333 -5.141 -28.774 1.00 91.31 222 LYS A O 1
ATOM 1796 N N . ILE A 1 223 ? 10.889 -3.932 -26.929 1.00 91.50 223 ILE A N 1
ATOM 1797 C CA . ILE A 1 223 ? 11.480 -4.829 -25.940 1.00 91.50 223 ILE A CA 1
ATOM 1798 C C . ILE A 1 223 ? 10.394 -5.748 -25.371 1.00 91.50 223 ILE A C 1
ATOM 1800 O O . ILE A 1 223 ? 9.305 -5.304 -25.007 1.00 91.50 223 ILE A O 1
ATOM 1804 N N . GLU A 1 224 ? 10.726 -7.031 -25.256 1.00 89.56 224 GLU A N 1
ATOM 1805 C CA . GLU A 1 224 ? 9.948 -8.064 -24.574 1.00 89.56 224 GLU A CA 1
ATOM 1806 C C . GLU A 1 224 ? 10.824 -8.797 -23.542 1.00 89.56 224 GLU A C 1
ATOM 1808 O O . GLU A 1 224 ? 12.039 -8.931 -23.714 1.00 89.56 224 GLU A O 1
ATOM 1813 N N . LEU A 1 225 ? 10.209 -9.311 -22.472 1.00 85.69 225 LEU A N 1
ATOM 1814 C CA . LEU A 1 225 ? 10.883 -10.211 -21.532 1.00 85.69 225 LEU A CA 1
ATOM 1815 C C . LEU A 1 225 ? 11.170 -11.566 -22.182 1.00 85.69 225 LEU A C 1
ATOM 1817 O O . LEU A 1 225 ? 10.320 -12.133 -22.874 1.00 85.69 225 LEU A O 1
ATOM 1821 N N . THR A 1 226 ? 12.348 -12.114 -21.899 1.00 78.81 226 THR A N 1
ATOM 1822 C CA . THR A 1 226 ? 12.680 -13.494 -22.261 1.00 78.81 226 THR A CA 1
ATOM 1823 C C . THR A 1 226 ? 11.852 -14.438 -21.382 1.00 78.81 226 THR A C 1
ATOM 1825 O O . THR A 1 226 ? 11.914 -14.337 -20.158 1.00 78.81 226 THR A O 1
ATOM 1828 N N . LYS A 1 227 ? 11.024 -15.289 -22.003 1.00 59.50 227 LYS A N 1
ATOM 1829 C CA . LYS A 1 227 ? 10.202 -16.293 -21.303 1.00 59.50 227 LYS A CA 1
ATOM 1830 C C . LYS A 1 227 ? 11.046 -17.370 -20.633 1.00 59.50 227 LYS A C 1
ATOM 1832 O O . LYS A 1 227 ? 12.072 -17.755 -21.236 1.00 59.50 227 LYS A O 1
#

Sequence (227 aa):
DCENADPYCLGATILNLDKTIVKKIKKIILYDDINTSSAWDSISDHLPIPIEKENIKRVVNNKSLTDVTMAVGITKECSCYDIDSAILVSSDSDFWAVIDGNQKINFLVLNEHKKTSDRIINIFNERGIPHCYMDDFAKDKIQKLKSEVLFDGLKKRIDLFNQTGTLETLDVNELIDKIYREAYIQGSESQIEFEKNVFYNKYFKSGFILRPTQENNSLIFKIELTK